Protein AF-A0A2W1BF31-F1 (afdb_monomer_lite)

Organism: Helicoverpa armigera (NCBI:txid29058)

Radius of gyration: 22.07 Å; chains: 1; bounding box: 60×38×64 Å

Structure (mmCIF, N/CA/C/O backbone):
data_AF-A0A2W1BF31-F1
#
_entry.id   AF-A0A2W1BF31-F1
#
loop_
_atom_site.group_PDB
_atom_site.id
_atom_site.type_symbol
_atom_site.label_atom_id
_atom_site.label_alt_id
_atom_site.label_comp_id
_atom_site.label_asym_id
_atom_site.label_entity_id
_atom_site.label_seq_id
_atom_site.pdbx_PDB_ins_code
_atom_site.Cartn_x
_atom_site.Cartn_y
_atom_site.Cartn_z
_atom_site.occupancy
_atom_site.B_iso_or_equiv
_atom_site.auth_seq_id
_atom_site.auth_comp_id
_atom_site.auth_asym_id
_atom_site.auth_atom_id
_atom_site.pdbx_PDB_model_num
ATOM 1 N N . MET A 1 1 ? 3.080 24.527 -9.424 1.00 30.50 1 MET A N 1
ATOM 2 C CA . MET A 1 1 ? 2.031 23.512 -9.677 1.00 30.50 1 MET A CA 1
ATOM 3 C C . MET A 1 1 ? 2.637 22.425 -10.567 1.00 30.50 1 MET A C 1
ATOM 5 O O . MET A 1 1 ? 2.617 22.544 -11.781 1.00 30.50 1 MET A O 1
ATOM 9 N N . ILE A 1 2 ? 3.316 21.434 -9.978 1.00 33.88 2 ILE A N 1
ATOM 10 C CA . ILE A 1 2 ? 4.009 20.384 -10.743 1.00 33.88 2 ILE A CA 1
ATOM 11 C C . ILE A 1 2 ? 2.926 19.481 -11.343 1.00 33.88 2 ILE A C 1
ATOM 13 O O . ILE A 1 2 ? 2.200 18.821 -10.603 1.00 33.88 2 ILE A O 1
ATOM 17 N N . LYS A 1 3 ? 2.762 19.491 -12.672 1.00 38.16 3 LYS A N 1
ATOM 18 C CA . LYS A 1 3 ? 1.963 18.476 -13.372 1.00 38.16 3 LYS A CA 1
ATOM 19 C C . LYS A 1 3 ? 2.574 17.119 -13.025 1.00 38.16 3 LYS A C 1
ATOM 21 O O . LYS A 1 3 ? 3.742 16.851 -13.293 1.00 38.16 3 LYS A O 1
ATOM 26 N N . ASN A 1 4 ? 1.797 16.305 -12.329 1.00 54.38 4 ASN A N 1
ATOM 27 C CA . ASN A 1 4 ? 2.255 15.051 -11.762 1.00 54.38 4 ASN A CA 1
ATOM 28 C C . ASN A 1 4 ? 2.453 14.002 -12.856 1.00 54.38 4 ASN A C 1
ATOM 30 O O . ASN A 1 4 ? 1.492 13.352 -13.253 1.00 54.38 4 ASN A O 1
ATOM 34 N N . ASN A 1 5 ? 3.699 13.798 -13.284 1.00 79.06 5 ASN A N 1
ATOM 35 C CA . ASN A 1 5 ? 4.107 12.649 -14.099 1.00 79.06 5 ASN A CA 1
ATOM 36 C C . ASN A 1 5 ? 4.156 11.371 -13.239 1.00 79.06 5 ASN A C 1
ATOM 38 O O . ASN A 1 5 ? 5.220 10.780 -13.049 1.00 79.06 5 ASN A O 1
ATOM 42 N N . LEU A 1 6 ? 3.019 10.986 -12.660 1.00 85.50 6 LEU A N 1
ATOM 43 C CA . LEU A 1 6 ? 2.854 9.692 -12.002 1.00 85.50 6 LEU A CA 1
ATOM 44 C C . LEU A 1 6 ? 2.356 8.667 -13.015 1.00 85.50 6 LEU A C 1
ATOM 46 O O . LEU A 1 6 ? 1.545 8.993 -13.879 1.00 85.50 6 LEU A O 1
ATOM 50 N N . VAL A 1 7 ? 2.814 7.428 -12.867 1.00 87.25 7 VAL A N 1
ATOM 51 C CA . VAL A 1 7 ? 2.390 6.295 -13.700 1.00 87.25 7 VAL A CA 1
ATOM 52 C C . VAL A 1 7 ? 0.922 5.942 -13.455 1.00 87.25 7 VAL A C 1
ATOM 54 O O . VAL A 1 7 ? 0.160 5.685 -14.381 1.00 87.25 7 VAL A O 1
ATOM 57 N N . VAL A 1 8 ? 0.517 5.969 -12.186 1.00 87.94 8 VAL A N 1
ATOM 58 C CA . VAL A 1 8 ? -0.852 5.724 -11.730 1.00 87.94 8 VAL A CA 1
ATOM 59 C C . VAL A 1 8 ? -1.252 6.840 -10.775 1.00 87.94 8 VAL A C 1
ATOM 61 O O . VAL A 1 8 ? -0.440 7.319 -9.979 1.00 87.94 8 VAL A O 1
ATOM 64 N N . ASN A 1 9 ? -2.517 7.258 -10.826 1.00 87.06 9 ASN A N 1
ATOM 65 C CA . ASN A 1 9 ? -3.043 8.242 -9.889 1.00 87.06 9 ASN A CA 1
ATOM 66 C C . ASN A 1 9 ? -3.253 7.625 -8.495 1.00 87.06 9 ASN A C 1
ATOM 68 O O . ASN A 1 9 ? -4.363 7.238 -8.138 1.00 87.06 9 ASN A O 1
ATOM 72 N N . ILE A 1 10 ? -2.179 7.573 -7.705 1.00 87.25 10 ILE A N 1
ATOM 73 C CA . ILE A 1 10 ? -2.179 7.062 -6.326 1.00 87.25 10 ILE A CA 1
ATOM 74 C C . ILE A 1 10 ? -2.644 8.087 -5.283 1.00 87.25 10 ILE A C 1
ATOM 76 O O . ILE A 1 10 ? -2.842 7.733 -4.127 1.00 87.25 10 ILE A O 1
ATOM 80 N N . LYS A 1 11 ? -2.861 9.355 -5.663 1.00 86.06 11 LYS A N 1
ATOM 81 C CA . LYS A 1 11 ? -3.269 10.420 -4.730 1.00 86.06 11 LYS A CA 1
ATOM 82 C C . LYS A 1 11 ? -4.461 10.079 -3.830 1.00 86.06 11 LYS A C 1
ATOM 84 O O . LYS A 1 11 ? -4.333 10.327 -2.637 1.00 86.06 11 LYS A O 1
ATOM 89 N N . PRO A 1 12 ? -5.604 9.573 -4.339 1.00 84.81 12 PRO A N 1
ATOM 90 C CA . PRO A 1 12 ? -6.759 9.320 -3.479 1.00 84.81 12 PRO A CA 1
ATOM 91 C C . PRO A 1 12 ? -6.460 8.243 -2.437 1.00 84.81 12 PRO A C 1
ATOM 93 O O . PRO A 1 12 ? -6.879 8.365 -1.295 1.00 84.81 12 PRO A O 1
ATOM 96 N N . ILE A 1 13 ? -5.674 7.233 -2.811 1.00 87.31 13 ILE A N 1
ATOM 97 C CA . ILE A 1 13 ? -5.245 6.168 -1.907 1.00 87.31 13 ILE A CA 1
ATOM 98 C C . ILE A 1 13 ? -4.317 6.735 -0.834 1.00 87.31 13 ILE A C 1
ATOM 100 O O . ILE A 1 13 ? -4.470 6.429 0.341 1.00 87.31 13 ILE A O 1
ATOM 104 N N . MET A 1 14 ? -3.374 7.590 -1.230 1.00 85.00 14 MET A N 1
ATOM 105 C CA . MET A 1 14 ? -2.491 8.257 -0.283 1.00 85.00 14 MET A CA 1
ATOM 106 C C . MET A 1 14 ? -3.319 9.099 0.702 1.00 85.00 14 MET A C 1
ATOM 108 O O . MET A 1 14 ? -3.254 8.850 1.902 1.00 85.00 14 MET A O 1
ATOM 112 N N . ILE A 1 15 ? -4.206 9.975 0.226 1.00 83.31 15 ILE A N 1
ATOM 113 C CA . ILE A 1 15 ? -5.095 10.756 1.106 1.00 83.31 15 ILE A CA 1
ATOM 114 C C . ILE A 1 15 ? -5.864 9.841 2.066 1.00 83.31 15 ILE A C 1
ATOM 116 O O . ILE A 1 15 ? -5.942 10.129 3.256 1.00 83.31 15 ILE A O 1
ATOM 120 N N . PHE A 1 16 ? -6.376 8.717 1.566 1.00 83.56 16 PHE A N 1
ATOM 121 C CA . PHE A 1 16 ? -7.091 7.751 2.384 1.00 83.56 16 PHE A CA 1
ATOM 122 C C . PHE A 1 16 ? -6.214 7.143 3.486 1.00 83.56 16 PHE A C 1
ATOM 124 O O . PHE A 1 16 ? -6.615 7.137 4.641 1.00 83.56 16 PHE A O 1
ATOM 131 N N . ARG A 1 17 ? -4.984 6.726 3.176 1.00 84.06 17 ARG A N 1
ATOM 132 C CA . ARG A 1 17 ? -4.014 6.248 4.179 1.00 84.06 17 ARG A CA 1
ATOM 133 C C . ARG A 1 17 ? -3.696 7.307 5.229 1.00 84.06 17 ARG A C 1
ATOM 135 O O . ARG A 1 17 ? -3.549 6.980 6.403 1.00 84.06 17 ARG A O 1
ATOM 142 N N . SER A 1 18 ? -3.633 8.573 4.825 1.00 80.06 18 SER A N 1
ATOM 143 C CA . SER A 1 18 ? -3.395 9.666 5.763 1.00 80.06 18 SER A CA 1
ATOM 144 C C . SER A 1 18 ? -4.510 9.812 6.801 1.00 80.06 18 SER A C 1
ATOM 146 O O . SER A 1 18 ? -4.217 10.239 7.916 1.00 80.06 18 SER A O 1
ATOM 148 N N . LEU A 1 19 ? -5.750 9.425 6.475 1.00 81.00 19 LEU A N 1
ATOM 149 C CA . LEU A 1 19 ? -6.872 9.389 7.423 1.00 81.00 19 LEU A CA 1
ATOM 150 C C . LEU A 1 19 ? -6.754 8.274 8.473 1.00 81.00 19 LEU A C 1
ATOM 152 O O . LEU A 1 19 ? -7.529 8.261 9.420 1.00 81.00 19 LEU A O 1
ATOM 156 N N . PHE A 1 20 ? -5.793 7.359 8.338 1.00 79.19 20 PHE A N 1
ATOM 157 C CA . PHE A 1 20 ? -5.492 6.324 9.338 1.00 79.19 20 PHE A CA 1
ATOM 158 C C . PHE A 1 20 ? -4.182 6.595 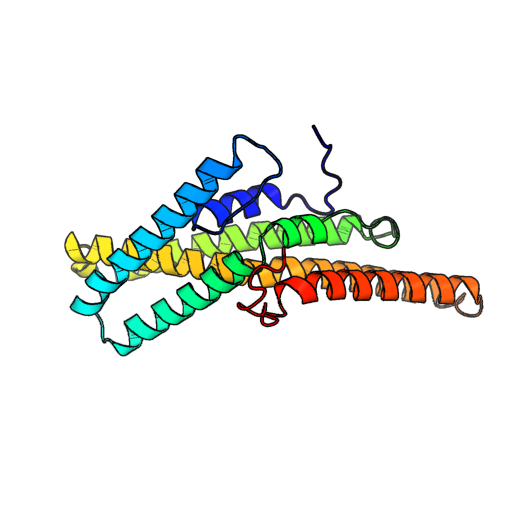10.077 1.00 79.19 20 PHE A C 1
ATOM 160 O O . PHE A 1 20 ? -3.600 5.710 10.697 1.00 79.19 20 PHE A O 1
ATOM 167 N N . GLY A 1 21 ? -3.703 7.835 9.994 1.00 73.25 21 GLY A N 1
ATOM 168 C CA . GLY A 1 21 ? -2.532 8.291 10.721 1.00 73.25 21 GLY A CA 1
ATOM 169 C C . GLY A 1 21 ? -1.198 7.938 10.077 1.00 73.25 21 GLY A C 1
ATOM 170 O O . GLY A 1 21 ? -0.154 8.102 10.705 1.00 73.25 21 GLY A O 1
ATOM 171 N N . TYR A 1 22 ? -1.196 7.513 8.815 1.00 78.44 22 TYR A N 1
ATOM 172 C CA . TYR A 1 22 ? 0.042 7.349 8.068 1.00 78.44 22 TYR A CA 1
ATOM 173 C C . TYR A 1 22 ? 0.519 8.690 7.508 1.00 78.44 22 TYR A C 1
ATOM 175 O O . TYR A 1 22 ? -0.172 9.360 6.741 1.00 78.44 22 TYR A O 1
ATOM 183 N N . ARG A 1 23 ? 1.708 9.113 7.947 1.00 71.56 23 ARG A N 1
ATOM 184 C CA . ARG A 1 23 ? 2.238 10.454 7.694 1.00 71.56 23 ARG A CA 1
ATOM 185 C C . ARG A 1 23 ? 2.511 10.695 6.209 1.00 71.56 23 ARG A C 1
ATOM 187 O O . ARG A 1 23 ? 3.345 10.013 5.619 1.00 71.56 23 ARG A O 1
ATOM 194 N N . GLN A 1 24 ? 1.928 11.759 5.650 1.00 67.25 24 GLN A N 1
ATOM 195 C CA . GLN A 1 24 ? 2.197 12.200 4.278 1.00 67.25 24 GLN A CA 1
ATOM 196 C C . GLN A 1 24 ? 2.829 13.574 4.214 1.00 67.25 24 GLN A C 1
ATOM 198 O O . GLN A 1 24 ? 2.182 14.602 4.406 1.00 67.25 24 GLN A O 1
ATOM 203 N N . LYS A 1 25 ? 4.095 13.595 3.802 1.00 64.50 25 LYS A N 1
ATOM 204 C CA . LYS A 1 25 ? 4.726 14.822 3.336 1.00 64.50 25 LYS A CA 1
ATOM 205 C C . LYS A 1 25 ? 4.371 15.044 1.874 1.00 64.50 25 LYS A C 1
ATOM 207 O O . LYS A 1 25 ? 5.059 14.618 0.952 1.00 64.50 25 LYS A O 1
ATOM 212 N N . PHE A 1 26 ? 3.262 15.734 1.650 1.00 58.50 26 PHE A N 1
ATOM 213 C CA . PHE A 1 26 ? 3.081 16.435 0.388 1.00 58.50 26 PHE A CA 1
ATOM 214 C C . PHE A 1 26 ? 4.044 17.629 0.388 1.00 58.50 26 PHE A C 1
ATOM 216 O O . PHE A 1 26 ? 4.085 18.353 1.378 1.00 58.50 26 PHE A O 1
ATOM 223 N N . ASN A 1 27 ? 4.777 17.870 -0.706 1.00 54.53 27 ASN A N 1
ATOM 224 C CA . ASN A 1 27 ? 5.691 19.019 -0.897 1.00 54.53 27 ASN A CA 1
ATOM 225 C C . ASN A 1 27 ? 4.982 20.403 -0.888 1.00 54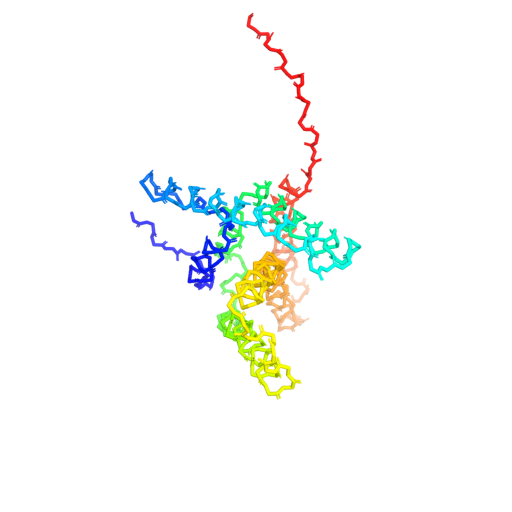.53 27 ASN A C 1
ATOM 227 O O . ASN A 1 27 ? 5.352 21.311 -1.628 1.00 54.53 27 ASN A O 1
ATOM 231 N N . SER A 1 28 ? 3.914 20.571 -0.108 1.00 48.84 28 SER A N 1
ATOM 232 C CA . SER A 1 28 ? 3.170 21.807 0.084 1.00 48.84 28 SER A CA 1
ATOM 233 C C . SER A 1 28 ? 3.426 22.331 1.504 1.00 48.84 28 SER A C 1
ATOM 235 O O . SER A 1 28 ? 3.134 21.618 2.467 1.00 48.84 28 SER A O 1
ATOM 237 N N . PRO A 1 29 ? 3.930 23.570 1.654 1.00 48.34 29 PRO A N 1
ATOM 238 C CA . PRO A 1 29 ? 4.396 24.087 2.942 1.00 48.34 29 PRO A CA 1
ATOM 239 C C . PRO A 1 29 ? 3.285 24.225 3.995 1.00 48.34 29 PRO A C 1
ATOM 241 O O . PRO A 1 29 ? 3.557 24.058 5.175 1.00 48.34 29 PRO A O 1
ATOM 244 N N . LEU A 1 30 ? 2.027 24.451 3.593 1.00 49.25 30 LEU A N 1
ATOM 245 C CA . LEU A 1 30 ? 0.903 24.646 4.526 1.00 49.25 30 LEU A CA 1
ATOM 246 C C . LEU A 1 30 ? 0.095 23.371 4.819 1.00 49.25 30 LEU A C 1
ATOM 248 O O . LEU A 1 30 ? -0.489 23.251 5.890 1.00 49.25 30 LEU A O 1
ATOM 252 N N . LYS A 1 31 ? 0.050 22.404 3.891 1.00 56.00 31 LYS A N 1
ATOM 253 C CA . LYS A 1 31 ? -0.756 21.179 4.062 1.00 56.00 31 LYS A CA 1
ATOM 254 C C . LYS A 1 31 ? -0.045 20.078 4.853 1.00 56.00 31 LYS A C 1
ATOM 256 O O . LYS A 1 31 ? -0.722 19.180 5.336 1.00 56.00 31 LYS A O 1
ATOM 261 N N . SER A 1 32 ? 1.281 20.135 4.999 1.00 58.06 32 SER A N 1
ATOM 262 C CA . SER A 1 32 ? 2.039 19.087 5.704 1.00 58.06 32 SER A CA 1
ATOM 263 C C . SER A 1 32 ? 1.766 19.061 7.216 1.00 58.06 32 SER A C 1
ATOM 265 O O . SER A 1 32 ? 1.577 17.986 7.778 1.00 58.06 32 SER A O 1
ATOM 267 N N . ASN A 1 33 ? 1.611 20.227 7.852 1.00 62.41 33 ASN A N 1
ATOM 268 C CA . ASN A 1 33 ? 1.397 20.314 9.301 1.00 62.41 33 ASN A CA 1
ATOM 269 C C . ASN A 1 33 ? 0.063 19.695 9.753 1.00 62.41 33 ASN A C 1
ATOM 271 O O . ASN A 1 33 ? 0.003 19.082 10.813 1.00 62.41 33 ASN A O 1
ATOM 275 N N . PHE A 1 34 ? -1.003 19.812 8.954 1.00 69.88 34 PHE A N 1
ATOM 276 C CA . PHE A 1 34 ? -2.315 19.262 9.318 1.00 69.88 34 PHE A CA 1
ATOM 277 C C . PHE A 1 34 ? -2.318 17.726 9.334 1.00 69.88 34 PHE A C 1
ATOM 279 O O . PHE A 1 34 ? -2.833 17.115 10.268 1.00 69.88 34 PHE A O 1
ATOM 286 N N . PHE A 1 35 ? -1.703 17.092 8.331 1.00 69.31 35 PHE A N 1
ATOM 287 C CA . PHE A 1 35 ? -1.620 15.630 8.258 1.00 69.31 35 PHE A CA 1
ATOM 288 C C . PHE A 1 35 ? -0.672 15.042 9.307 1.00 69.31 35 PHE A C 1
ATOM 290 O O . PHE A 1 35 ? -0.942 13.970 9.847 1.00 69.31 35 PHE A O 1
ATOM 297 N N . ASP A 1 36 ? 0.395 15.765 9.653 1.00 70.44 36 ASP A N 1
ATOM 298 C CA . ASP A 1 36 ? 1.293 15.379 10.741 1.00 70.44 36 ASP A CA 1
ATOM 299 C C . ASP A 1 36 ? 0.557 15.390 12.094 1.00 70.44 36 ASP A C 1
ATOM 301 O O . ASP A 1 36 ? 0.626 14.415 12.845 1.00 70.44 36 ASP A O 1
ATOM 305 N N . VAL A 1 37 ? -0.231 16.432 12.378 1.00 75.06 37 VAL A N 1
ATOM 306 C CA . VAL A 1 37 ? -1.075 16.490 13.586 1.00 75.06 37 VAL A CA 1
ATOM 307 C C . VAL A 1 37 ? -2.110 15.363 13.591 1.00 75.06 37 VAL A C 1
ATOM 309 O O . VAL A 1 37 ? -2.297 14.705 14.612 1.00 75.06 37 VAL A O 1
ATOM 312 N N . PHE A 1 38 ? -2.732 15.070 12.447 1.00 74.56 38 PHE A N 1
ATOM 313 C CA . PHE A 1 38 ? -3.705 13.984 12.332 1.00 74.56 38 PHE A CA 1
ATOM 314 C C . PHE A 1 38 ? -3.087 12.597 12.598 1.00 74.56 38 PHE A C 1
ATOM 316 O O . PHE A 1 38 ? -3.714 11.748 13.237 1.00 74.56 38 PHE A O 1
ATOM 323 N N . SER A 1 39 ? -1.836 12.375 12.178 1.00 74.06 39 SER A N 1
ATOM 324 C CA . SER A 1 39 ? -1.093 11.148 12.502 1.00 74.06 39 SER A CA 1
ATOM 325 C C . SER A 1 39 ? -0.826 10.983 13.997 1.00 74.06 39 SER A C 1
ATOM 327 O O . SER A 1 39 ? -1.003 9.892 14.538 1.00 74.06 39 SER A O 1
ATOM 329 N N . LEU A 1 40 ? -0.506 12.081 14.685 1.00 77.12 40 LEU A N 1
ATOM 330 C CA . LEU A 1 40 ? -0.342 12.119 16.139 1.00 77.12 40 LEU A CA 1
ATOM 331 C C . LEU A 1 40 ? -1.657 11.850 16.876 1.00 77.12 40 LEU A C 1
ATOM 333 O O . LEU A 1 40 ? -1.674 11.057 17.814 1.00 77.12 40 LEU A O 1
ATOM 337 N N . ILE A 1 41 ? -2.762 12.451 16.424 1.00 80.56 41 ILE A N 1
ATOM 338 C CA . ILE A 1 41 ? -4.096 12.198 16.986 1.00 80.56 41 ILE A CA 1
ATOM 339 C C . ILE A 1 41 ? -4.476 10.727 16.806 1.00 80.56 41 ILE A C 1
ATOM 341 O O . ILE A 1 41 ? -4.934 10.100 17.753 1.00 80.56 41 ILE A O 1
ATOM 345 N N . SER A 1 42 ? -4.239 10.149 15.627 1.00 77.88 42 SER A N 1
ATOM 346 C CA . SER A 1 42 ? -4.529 8.733 15.363 1.00 77.88 42 SER A CA 1
ATOM 347 C C . SER A 1 42 ? -3.716 7.807 16.276 1.00 77.88 42 SER A C 1
ATOM 349 O O . SER A 1 42 ? -4.259 6.854 16.830 1.00 77.88 42 SER A O 1
ATOM 351 N N . PHE A 1 43 ? -2.434 8.118 16.497 1.00 79.06 43 PHE A N 1
ATOM 352 C CA . PHE A 1 43 ? -1.586 7.381 17.436 1.00 79.06 43 PHE A CA 1
ATOM 353 C C . PHE A 1 43 ? -2.065 7.516 18.891 1.00 79.06 43 PHE A C 1
ATOM 355 O O . PHE A 1 43 ? -2.072 6.536 19.630 1.00 79.06 43 PHE A O 1
ATOM 362 N N . PHE A 1 44 ? -2.521 8.701 19.298 1.00 81.06 44 PHE A N 1
ATOM 363 C CA . PHE A 1 44 ? -3.074 8.925 20.636 1.00 81.06 44 PHE A CA 1
ATOM 364 C C . PHE A 1 44 ? -4.423 8.216 20.843 1.00 81.06 44 PHE A C 1
ATOM 366 O O . PHE A 1 44 ? -4.660 7.594 21.874 1.00 81.06 44 PHE A O 1
ATOM 373 N N . MET A 1 45 ? -5.304 8.240 19.842 1.00 79.50 45 MET A N 1
ATOM 374 C CA . MET A 1 45 ? -6.560 7.482 19.869 1.00 79.50 45 MET A CA 1
ATOM 375 C C . MET A 1 45 ? -6.295 5.975 19.957 1.00 79.50 45 MET A C 1
ATOM 377 O O . MET A 1 45 ? -6.995 5.256 20.670 1.00 79.50 45 MET A O 1
ATOM 381 N N . TRP A 1 46 ? -5.248 5.498 19.283 1.00 81.50 46 TRP A N 1
ATOM 382 C CA . TRP A 1 46 ? -4.787 4.121 19.397 1.00 81.50 46 TRP A CA 1
ATOM 383 C C . TRP A 1 46 ? -4.263 3.792 20.805 1.00 81.50 46 TRP A C 1
ATOM 385 O O . TRP A 1 46 ? -4.677 2.782 21.374 1.00 81.50 46 TRP A O 1
ATOM 395 N N . SER A 1 47 ? -3.434 4.648 21.413 1.00 80.69 47 SER A N 1
ATOM 396 C CA . SER A 1 47 ? -2.920 4.398 22.768 1.00 80.69 47 SER A CA 1
ATOM 397 C C . SER A 1 47 ? -4.032 4.392 23.817 1.00 80.69 47 SER A C 1
ATOM 399 O O . SER A 1 47 ? -4.005 3.567 24.726 1.00 80.69 47 SER A O 1
ATOM 401 N N . LEU A 1 48 ? -5.061 5.229 23.659 1.00 79.88 48 LEU A N 1
ATOM 402 C CA . LEU A 1 48 ? -6.268 5.156 24.482 1.00 79.88 48 LEU A CA 1
ATOM 403 C C . LEU A 1 48 ? -6.995 3.818 24.297 1.00 79.88 48 LEU A C 1
ATOM 405 O O . LEU A 1 48 ? -7.375 3.192 25.284 1.00 79.88 48 LEU A O 1
ATOM 409 N N . SER A 1 49 ? -7.132 3.335 23.057 1.00 78.50 49 SER A N 1
ATOM 410 C CA . SER A 1 49 ? -7.798 2.055 22.774 1.00 78.50 49 SER A CA 1
ATOM 411 C C . SER A 1 49 ? -7.117 0.848 23.428 1.00 78.50 49 SER A C 1
ATOM 413 O O . SER A 1 49 ? -7.799 -0.102 23.805 1.00 78.50 49 SER A O 1
ATOM 415 N N . PHE A 1 50 ? -5.794 0.892 23.620 1.00 82.25 50 PHE A N 1
ATOM 416 C CA . PHE A 1 50 ? -5.045 -0.147 24.329 1.00 82.25 50 PHE A CA 1
ATOM 417 C C . PHE A 1 50 ? -5.544 -0.321 25.771 1.00 82.25 50 PHE A C 1
ATOM 419 O O . PHE A 1 50 ? -5.805 -1.446 26.207 1.00 82.25 50 PHE A O 1
ATOM 426 N N . PHE A 1 51 ? -5.726 0.788 26.495 1.00 80.62 51 PHE A N 1
ATOM 427 C CA . PHE A 1 51 ? -6.189 0.754 27.883 1.00 80.62 51 PHE A CA 1
ATOM 428 C C . PHE A 1 51 ? -7.612 0.200 27.992 1.00 80.62 51 PHE A C 1
ATOM 430 O O . PHE A 1 51 ? -7.865 -0.646 28.847 1.00 80.62 51 PHE A O 1
ATOM 437 N N . PHE A 1 52 ? -8.510 0.599 27.087 1.00 76.81 52 PHE A N 1
ATOM 438 C CA . PHE A 1 52 ? -9.882 0.082 27.057 1.00 76.81 52 PHE A CA 1
ATOM 439 C C . PHE A 1 52 ? -9.934 -1.414 26.717 1.00 76.81 52 PHE A C 1
ATOM 441 O O . PHE A 1 52 ? -10.552 -2.192 27.441 1.00 76.81 52 PHE A O 1
ATOM 448 N N . LYS A 1 53 ? -9.209 -1.859 25.682 1.00 77.88 53 LYS A N 1
ATOM 449 C CA . LYS A 1 53 ? -9.192 -3.272 25.265 1.00 77.88 53 LYS A CA 1
ATOM 450 C C . LYS A 1 53 ? -8.650 -4.216 26.334 1.00 77.88 53 LYS A C 1
ATOM 452 O O . LYS A 1 53 ? -9.123 -5.345 26.431 1.00 77.88 53 LYS A O 1
ATOM 457 N N . THR A 1 54 ? -7.686 -3.764 27.136 1.00 81.56 54 THR A N 1
ATOM 458 C CA . THR A 1 54 ? -7.090 -4.572 28.215 1.00 81.56 54 THR A CA 1
ATOM 459 C C . THR A 1 54 ? -8.114 -4.950 29.292 1.00 81.56 54 THR A C 1
ATOM 461 O O . THR A 1 54 ? -7.937 -5.955 29.973 1.00 81.56 54 THR A O 1
ATOM 464 N N . TYR A 1 55 ? -9.200 -4.182 29.429 1.00 80.19 55 TYR A N 1
ATOM 465 C CA . TYR A 1 55 ? -10.269 -4.477 30.380 1.00 80.19 55 TYR A CA 1
ATOM 466 C C . TYR A 1 55 ? -11.214 -5.591 29.897 1.00 80.19 55 TYR A C 1
ATOM 468 O O . TYR A 1 55 ? -11.677 -6.393 30.705 1.00 80.19 55 TYR A O 1
ATOM 476 N N . TYR A 1 56 ? -11.484 -5.666 28.588 1.00 75.00 56 TYR A N 1
ATOM 477 C CA . TYR A 1 56 ? -12.499 -6.566 28.020 1.00 75.00 56 TYR A CA 1
ATOM 478 C C . TYR A 1 56 ? -11.937 -7.820 27.339 1.00 75.00 56 TYR A C 1
ATOM 480 O O . TYR A 1 56 ? -12.658 -8.806 27.191 1.00 75.00 56 TYR A O 1
ATOM 488 N N . PHE A 1 57 ? -10.671 -7.805 26.910 1.00 76.62 57 PHE A N 1
ATOM 489 C CA . PHE A 1 57 ? -10.070 -8.888 26.129 1.00 76.62 57 PHE A CA 1
ATOM 490 C C . PHE A 1 57 ? -8.848 -9.503 26.817 1.00 76.62 57 PHE A C 1
ATOM 492 O O . PHE A 1 57 ? -8.139 -8.822 27.561 1.00 76.62 57 PHE A O 1
ATOM 499 N N . PRO A 1 58 ? -8.530 -10.778 26.519 1.00 84.00 58 PRO A N 1
ATOM 500 C CA . PRO A 1 58 ? -7.299 -11.400 26.985 1.00 84.00 58 PRO A CA 1
ATOM 501 C C . PRO A 1 58 ? -6.067 -10.589 26.574 1.00 84.00 58 PRO A C 1
ATOM 503 O O . PRO A 1 58 ? -5.903 -10.238 25.403 1.00 84.00 58 PRO A O 1
ATOM 506 N N . LEU A 1 59 ? -5.159 -10.366 27.527 1.00 81.06 59 LEU A N 1
ATOM 507 C CA . LEU A 1 59 ? -3.957 -9.546 27.345 1.00 81.06 59 LEU A CA 1
ATOM 508 C C . LEU A 1 59 ? -3.138 -9.943 26.106 1.00 81.06 59 LEU A C 1
ATOM 510 O O . LEU A 1 59 ? -2.630 -9.078 25.402 1.00 81.06 59 LEU A O 1
ATOM 514 N N . VAL A 1 60 ? -3.038 -11.243 25.809 1.00 79.94 60 VAL A N 1
ATOM 515 C CA . VAL A 1 60 ? -2.288 -11.764 24.652 1.00 79.94 60 VAL A CA 1
ATOM 516 C C . VAL A 1 60 ? -2.846 -11.236 23.327 1.00 79.94 60 VAL A C 1
ATOM 518 O O . VAL A 1 60 ? -2.079 -10.805 22.467 1.00 79.94 60 VAL A O 1
ATOM 521 N N . TYR A 1 61 ? -4.174 -11.226 23.177 1.00 79.25 61 TYR A N 1
ATOM 522 C CA . TYR A 1 61 ? -4.837 -10.720 21.975 1.00 79.25 61 TYR A CA 1
ATOM 523 C C . TYR A 1 61 ? -4.577 -9.220 21.811 1.00 79.25 61 TYR A C 1
ATOM 525 O O . TYR A 1 61 ? -4.161 -8.762 20.747 1.00 79.25 61 TYR A O 1
ATOM 533 N N . VAL A 1 62 ? -4.731 -8.470 22.907 1.00 81.56 62 VAL A N 1
ATOM 534 C CA . VAL A 1 62 ? -4.470 -7.029 22.933 1.00 81.56 62 VAL A CA 1
ATOM 535 C C . VAL A 1 62 ? -3.019 -6.747 22.547 1.00 81.56 62 VAL A C 1
ATOM 537 O O . VAL A 1 62 ? -2.772 -5.936 21.660 1.00 81.56 62 VAL A O 1
ATOM 540 N N . MET A 1 63 ? -2.048 -7.438 23.139 1.00 83.00 63 MET A N 1
ATOM 541 C CA . MET A 1 63 ? -0.632 -7.237 22.820 1.00 83.00 63 MET A CA 1
ATOM 542 C C . MET A 1 63 ? -0.320 -7.527 21.347 1.00 83.00 63 MET A C 1
ATOM 544 O O . MET A 1 63 ? 0.379 -6.734 20.720 1.00 83.00 63 MET A O 1
ATOM 548 N N . SER A 1 64 ? -0.876 -8.597 20.771 1.00 83.00 64 SER A N 1
ATOM 549 C CA . SER A 1 64 ? -0.674 -8.948 19.358 1.00 83.00 64 SER A CA 1
ATOM 550 C C . SER A 1 64 ? -1.158 -7.847 18.407 1.00 83.00 64 SER A C 1
ATOM 552 O O . SER A 1 64 ? -0.383 -7.371 17.574 1.00 83.00 64 SER A O 1
ATOM 554 N N . ASP A 1 65 ? -2.404 -7.386 18.568 1.00 79.06 65 ASP A N 1
ATOM 555 C CA . ASP A 1 65 ? -2.993 -6.320 17.739 1.00 79.06 65 ASP A CA 1
ATOM 556 C C . ASP A 1 65 ? -2.170 -5.022 17.812 1.00 79.06 65 ASP A C 1
ATOM 558 O O . ASP A 1 65 ? -2.008 -4.291 16.828 1.00 79.06 65 ASP A O 1
ATOM 562 N N . ASN A 1 66 ? -1.649 -4.717 19.001 1.00 82.38 66 ASN A N 1
ATOM 563 C CA . ASN A 1 66 ? -0.886 -3.502 19.249 1.00 82.38 66 ASN A CA 1
ATOM 564 C C . ASN A 1 66 ? 0.538 -3.579 18.696 1.00 82.38 66 ASN A C 1
ATOM 566 O O . ASN A 1 66 ? 1.009 -2.611 18.102 1.00 82.38 66 ASN A O 1
ATOM 570 N N . ILE A 1 67 ? 1.202 -4.729 18.821 1.00 86.31 67 ILE A N 1
ATOM 571 C CA . ILE A 1 67 ? 2.502 -4.967 18.186 1.00 86.31 67 ILE A CA 1
ATOM 572 C C . ILE A 1 67 ? 2.376 -4.807 16.670 1.00 86.31 67 ILE A C 1
ATOM 574 O O . ILE A 1 67 ? 3.201 -4.131 16.056 1.00 86.31 67 ILE A O 1
ATOM 578 N N . GLU A 1 68 ? 1.326 -5.365 16.066 1.00 83.94 68 GLU A N 1
ATOM 579 C CA . GLU A 1 68 ? 1.125 -5.269 14.623 1.00 83.94 68 GLU A CA 1
ATOM 580 C C . GLU A 1 68 ? 0.936 -3.819 14.154 1.00 83.94 68 GLU A C 1
ATOM 582 O O . GLU A 1 68 ? 1.590 -3.375 13.200 1.00 83.94 68 GLU A O 1
ATOM 587 N N . TYR A 1 69 ? 0.084 -3.060 14.849 1.00 82.94 69 TYR A N 1
ATOM 588 C CA . TYR A 1 69 ? -0.115 -1.647 14.544 1.00 82.94 69 TYR A CA 1
ATOM 589 C C . TYR A 1 69 ? 1.181 -0.851 14.718 1.00 82.94 69 TYR A C 1
ATOM 591 O O . TYR A 1 69 ? 1.539 -0.082 13.826 1.00 82.94 69 TYR A O 1
ATOM 599 N N . CYS A 1 70 ? 1.922 -1.072 15.810 1.00 82.69 70 CYS A N 1
ATOM 600 C CA . CYS A 1 70 ? 3.224 -0.451 16.044 1.00 82.69 70 CYS A CA 1
ATOM 601 C C . CYS A 1 70 ? 4.193 -0.725 14.896 1.00 82.69 70 CYS A C 1
ATOM 603 O O . CYS A 1 70 ? 4.800 0.214 14.389 1.00 82.69 70 CYS A O 1
ATOM 605 N N . ILE A 1 71 ? 4.317 -1.976 14.443 1.00 84.62 71 ILE A N 1
ATOM 606 C CA . ILE A 1 71 ? 5.181 -2.328 13.309 1.00 84.62 71 ILE A CA 1
ATOM 607 C C . ILE A 1 71 ? 4.761 -1.536 12.067 1.00 84.62 71 ILE A C 1
ATOM 609 O O . ILE A 1 71 ? 5.598 -0.881 11.447 1.00 84.62 71 ILE A O 1
ATOM 613 N N . CYS A 1 72 ? 3.471 -1.533 11.725 1.00 82.12 72 CYS A N 1
ATOM 614 C CA . CYS A 1 72 ? 2.970 -0.806 10.558 1.00 82.12 72 CYS A CA 1
ATOM 615 C C . CYS A 1 72 ? 3.205 0.708 10.674 1.00 82.12 72 CYS A C 1
ATOM 617 O O . CYS A 1 72 ? 3.616 1.352 9.706 1.00 82.12 72 CYS A O 1
ATOM 619 N N . PHE A 1 73 ? 2.964 1.276 11.856 1.00 80.00 73 PHE A N 1
ATOM 620 C CA . PHE A 1 73 ? 3.158 2.690 12.150 1.00 80.00 73 PHE A CA 1
ATOM 621 C C . PHE A 1 73 ? 4.632 3.083 12.060 1.00 80.00 73 PHE A C 1
ATOM 623 O O . PHE A 1 73 ? 4.964 4.024 11.343 1.00 80.00 73 PHE A O 1
ATOM 630 N N . PHE A 1 74 ? 5.531 2.345 12.717 1.00 80.56 74 PHE A N 1
ATOM 631 C CA . PHE A 1 74 ? 6.967 2.610 12.674 1.00 80.56 74 PHE A CA 1
ATOM 632 C C . PHE A 1 74 ? 7.523 2.452 11.265 1.00 80.56 74 PHE A C 1
ATOM 634 O O . PHE A 1 74 ? 8.258 3.326 10.815 1.00 80.56 74 PHE A O 1
ATOM 641 N N . VAL A 1 75 ? 7.132 1.408 10.527 1.00 78.00 75 VAL A N 1
ATOM 642 C CA . VAL A 1 75 ? 7.529 1.249 9.121 1.00 78.00 75 VAL A CA 1
ATOM 643 C C . VAL A 1 75 ? 7.121 2.478 8.314 1.00 78.00 75 VAL A C 1
ATOM 645 O O . VAL A 1 75 ? 7.954 3.051 7.614 1.00 78.00 75 VAL A O 1
ATOM 648 N N . ALA A 1 76 ? 5.879 2.944 8.432 1.00 74.69 76 ALA A N 1
ATOM 649 C CA . ALA A 1 76 ? 5.433 4.136 7.716 1.00 74.69 76 ALA A CA 1
ATOM 650 C C . ALA A 1 76 ? 6.142 5.421 8.182 1.00 74.69 76 ALA A C 1
ATOM 652 O O . ALA A 1 76 ? 6.494 6.272 7.362 1.00 74.69 76 ALA A O 1
ATOM 653 N N . PHE A 1 77 ? 6.398 5.546 9.485 1.00 74.38 77 PHE A N 1
ATOM 654 C CA . PHE A 1 77 ? 7.095 6.683 10.078 1.00 74.38 77 PHE A CA 1
ATOM 655 C C . PHE A 1 77 ? 8.550 6.773 9.600 1.00 74.38 77 PHE A C 1
ATOM 657 O O . PHE A 1 77 ? 8.992 7.837 9.160 1.00 74.38 77 PHE A O 1
ATOM 664 N N . PHE A 1 78 ? 9.284 5.656 9.630 1.00 73.56 78 PHE A N 1
ATOM 665 C CA . PHE A 1 78 ? 10.682 5.585 9.203 1.00 73.56 78 PHE A CA 1
ATOM 666 C C . PHE A 1 78 ? 10.835 5.723 7.694 1.00 73.56 78 PHE A C 1
ATOM 668 O O . PHE A 1 78 ? 11.730 6.431 7.232 1.00 73.56 78 PHE A O 1
ATOM 675 N N . THR A 1 79 ? 9.947 5.096 6.919 1.00 66.94 79 THR A N 1
ATOM 676 C CA . THR A 1 79 ? 10.098 5.082 5.462 1.00 66.94 79 THR A CA 1
ATOM 677 C C . THR A 1 79 ? 9.827 6.436 4.809 1.00 66.94 79 THR A C 1
ATOM 679 O O . THR A 1 79 ? 10.287 6.637 3.690 1.00 66.94 79 THR A O 1
ATOM 682 N N . LYS A 1 80 ? 9.182 7.390 5.509 1.00 67.38 80 LYS A N 1
ATOM 683 C CA . LYS A 1 80 ? 8.807 8.735 5.020 1.00 67.38 80 LYS A CA 1
ATOM 684 C C . LYS A 1 80 ? 8.084 8.651 3.673 1.00 67.38 80 LYS A C 1
ATOM 686 O O . LYS A 1 80 ? 8.735 8.747 2.643 1.00 67.38 80 LYS A O 1
ATOM 691 N N . GLU A 1 81 ? 6.751 8.532 3.658 1.00 67.50 81 GLU A N 1
ATOM 692 C CA . GLU A 1 81 ? 5.894 8.214 2.484 1.00 67.50 81 GLU A CA 1
ATOM 693 C C . GLU A 1 81 ? 6.136 8.968 1.148 1.00 67.50 81 GLU A C 1
ATOM 695 O O . GLU A 1 81 ? 5.600 8.577 0.108 1.00 67.50 81 GLU A O 1
ATOM 700 N N . GLU A 1 82 ? 6.990 9.992 1.121 1.00 71.00 82 GLU A N 1
ATOM 701 C CA . GLU A 1 82 ? 7.616 10.552 -0.084 1.00 71.00 82 GLU A CA 1
ATOM 702 C C . GLU A 1 82 ? 8.216 9.477 -1.013 1.00 71.00 82 GLU A C 1
ATOM 704 O O . GLU A 1 82 ? 8.165 9.631 -2.238 1.00 71.00 82 GLU A O 1
ATOM 709 N N . TYR A 1 83 ? 8.738 8.367 -0.473 1.00 76.25 83 TYR A N 1
ATOM 710 C CA . TYR A 1 83 ? 9.305 7.288 -1.295 1.00 76.25 83 TYR A CA 1
ATOM 711 C C . TYR A 1 83 ? 8.268 6.622 -2.205 1.00 76.25 83 TYR A C 1
ATOM 713 O O . TYR A 1 83 ? 8.591 6.320 -3.351 1.00 76.25 83 TYR A O 1
ATOM 721 N N . ILE A 1 84 ? 7.026 6.424 -1.743 1.00 81.25 84 ILE A N 1
ATOM 722 C CA . ILE A 1 84 ? 5.958 5.803 -2.547 1.00 81.25 84 ILE A CA 1
ATOM 723 C C . ILE A 1 84 ? 5.690 6.691 -3.760 1.00 81.25 84 ILE A C 1
ATOM 725 O O . ILE A 1 84 ? 5.588 6.227 -4.895 1.00 81.25 84 ILE A O 1
ATOM 729 N N . TYR A 1 85 ? 5.643 8.002 -3.526 1.00 81.88 85 TYR A N 1
ATOM 730 C CA . TYR A 1 85 ? 5.439 8.983 -4.577 1.00 81.88 85 TYR A CA 1
ATOM 731 C C . TYR A 1 85 ? 6.599 9.011 -5.577 1.00 81.88 85 TYR A C 1
ATOM 733 O O . TYR A 1 85 ? 6.379 9.053 -6.789 1.00 81.88 85 TYR A O 1
ATOM 741 N N . PHE A 1 86 ? 7.836 8.956 -5.078 1.00 81.25 86 PHE A N 1
ATOM 742 C CA . PHE A 1 86 ? 9.026 8.855 -5.917 1.00 81.25 86 PHE A CA 1
ATOM 743 C C . PHE A 1 86 ? 9.011 7.573 -6.759 1.00 81.25 86 PHE A C 1
ATOM 745 O O . PHE A 1 86 ? 9.308 7.616 -7.952 1.00 81.25 86 PHE A O 1
ATOM 752 N N . PHE A 1 87 ? 8.605 6.452 -6.165 1.00 85.62 87 PHE A N 1
ATOM 753 C CA . PHE A 1 87 ? 8.560 5.154 -6.825 1.00 85.62 87 PHE A CA 1
ATOM 754 C C . PHE A 1 87 ? 7.549 5.109 -7.981 1.00 85.62 87 PHE A C 1
ATOM 756 O O . PHE A 1 87 ? 7.831 4.546 -9.043 1.00 85.62 87 PHE A O 1
ATOM 763 N N . TYR A 1 88 ? 6.413 5.790 -7.804 1.00 88.75 88 TYR A N 1
ATOM 764 C CA . TYR A 1 88 ? 5.360 5.956 -8.811 1.00 88.75 88 TYR A CA 1
ATOM 765 C C . TYR A 1 88 ? 5.627 7.065 -9.835 1.00 88.75 88 TYR A C 1
ATOM 767 O O . TYR A 1 88 ? 4.805 7.279 -10.733 1.00 88.75 88 TYR A O 1
ATOM 775 N N . LYS A 1 89 ? 6.759 7.772 -9.745 1.00 89.38 89 LYS A N 1
ATOM 776 C CA . LYS A 1 89 ? 7.170 8.729 -10.774 1.00 89.38 89 LYS A CA 1
ATOM 777 C C . LYS A 1 89 ? 7.504 7.982 -12.068 1.00 89.38 89 LYS A C 1
ATOM 779 O O . LYS A 1 89 ? 8.129 6.920 -12.043 1.00 89.38 89 LYS A O 1
ATOM 784 N N . ARG A 1 90 ? 7.083 8.552 -13.199 1.00 88.56 90 ARG A N 1
ATOM 785 C CA . ARG A 1 90 ? 7.283 7.967 -14.529 1.00 88.56 90 ARG A CA 1
ATOM 786 C C . ARG A 1 90 ? 8.775 7.813 -14.844 1.00 88.56 90 ARG A C 1
ATOM 788 O O . ARG A 1 90 ? 9.531 8.781 -14.761 1.00 88.56 90 ARG A O 1
ATOM 795 N N . GLN A 1 91 ? 9.174 6.605 -15.220 1.00 88.75 91 GLN A N 1
ATOM 796 C CA . GLN A 1 91 ? 10.488 6.231 -15.732 1.00 88.75 91 GLN A CA 1
ATOM 797 C C . GLN A 1 91 ? 10.384 6.085 -17.250 1.00 88.75 91 GLN A C 1
ATOM 799 O O . GLN A 1 91 ? 9.836 5.107 -17.749 1.00 88.75 91 GLN A O 1
ATOM 804 N N . SER A 1 92 ? 10.897 7.066 -17.993 1.00 84.88 92 SER A N 1
ATOM 805 C CA . SER A 1 92 ? 10.764 7.127 -19.457 1.00 84.88 92 SER A CA 1
ATOM 806 C C . SER A 1 92 ? 11.363 5.927 -20.196 1.00 84.88 92 SER A C 1
ATOM 808 O O . SER A 1 92 ? 10.920 5.633 -21.300 1.00 84.88 92 SER A O 1
ATOM 810 N N . SER A 1 93 ? 12.337 5.235 -19.599 1.00 85.12 93 SER A N 1
ATOM 811 C CA . SER A 1 93 ? 12.984 4.052 -20.174 1.00 85.12 93 SER A CA 1
ATOM 812 C C . SER A 1 93 ? 12.072 2.826 -20.248 1.00 85.12 93 SER A C 1
ATOM 814 O O . SER A 1 93 ? 12.212 2.040 -21.174 1.00 85.12 93 SER A O 1
ATOM 816 N N . ILE A 1 94 ? 11.147 2.662 -19.296 1.00 88.75 94 ILE A N 1
ATOM 817 C CA . ILE A 1 94 ? 10.305 1.458 -19.168 1.00 88.75 94 ILE A CA 1
ATOM 818 C C . ILE A 1 94 ? 8.834 1.802 -19.398 1.00 88.75 94 ILE A C 1
ATOM 820 O O . ILE A 1 94 ? 8.130 1.115 -20.131 1.00 88.75 94 ILE A O 1
ATOM 824 N N . ASP A 1 95 ? 8.362 2.899 -18.807 1.00 89.94 95 ASP A N 1
ATOM 825 C CA . ASP A 1 95 ? 6.937 3.238 -18.752 1.00 89.94 95 ASP A CA 1
ATOM 826 C C . ASP A 1 95 ? 6.389 3.772 -20.094 1.00 89.94 95 ASP A C 1
ATOM 828 O O . ASP A 1 95 ? 5.194 4.041 -20.205 1.00 89.94 95 ASP A O 1
ATOM 832 N N . ASN A 1 96 ? 7.248 3.952 -21.103 1.00 89.94 96 ASN A N 1
ATOM 833 C CA . ASN A 1 96 ? 6.872 4.360 -22.462 1.00 89.94 96 ASN A CA 1
ATOM 834 C C . ASN A 1 96 ? 6.827 3.189 -23.458 1.00 89.94 96 ASN A C 1
ATOM 836 O O . ASN A 1 96 ? 6.521 3.403 -24.629 1.00 89.94 96 ASN A O 1
ATOM 840 N N . LEU A 1 97 ? 7.143 1.969 -23.017 1.00 89.94 97 LEU A N 1
ATOM 841 C CA . LEU A 1 97 ? 7.093 0.785 -23.868 1.00 89.94 97 LEU A CA 1
ATOM 842 C C . LEU A 1 97 ? 5.646 0.422 -24.258 1.00 89.94 97 LEU A C 1
ATOM 844 O O . LEU A 1 97 ? 4.703 0.705 -23.506 1.00 89.94 97 LEU A O 1
ATOM 848 N N . PRO A 1 98 ? 5.442 -0.237 -25.414 1.00 88.44 98 PRO A N 1
ATOM 849 C CA . PRO A 1 98 ? 4.119 -0.674 -25.840 1.00 88.44 98 PRO A CA 1
ATOM 850 C C . PRO A 1 98 ? 3.492 -1.614 -24.801 1.00 88.44 98 PRO A C 1
ATOM 852 O O . PRO A 1 98 ? 4.153 -2.462 -24.204 1.00 88.44 98 PRO A O 1
ATOM 855 N N . GLY A 1 99 ? 2.192 -1.434 -24.555 1.00 87.44 99 GLY A N 1
ATOM 856 C CA . GLY A 1 99 ? 1.432 -2.215 -23.572 1.00 87.44 99 GLY A CA 1
ATOM 857 C C . GLY A 1 99 ? 1.530 -1.725 -22.120 1.00 87.44 99 GLY A C 1
ATOM 858 O O . GLY A 1 99 ? 0.702 -2.134 -21.298 1.00 87.44 99 GLY A O 1
ATOM 859 N N . ALA A 1 100 ? 2.448 -0.804 -21.803 1.00 91.44 100 ALA A N 1
ATOM 860 C CA . ALA A 1 100 ? 2.628 -0.279 -20.449 1.00 91.44 100 ALA A CA 1
ATOM 861 C C . ALA A 1 100 ? 1.361 0.403 -19.903 1.00 91.44 100 ALA A C 1
ATOM 863 O O . ALA A 1 100 ? 0.898 0.076 -18.809 1.00 91.44 100 ALA A O 1
ATOM 864 N N . GLU A 1 101 ? 0.726 1.274 -20.693 1.00 91.88 101 GLU A N 1
ATOM 865 C CA . GLU A 1 101 ? -0.493 1.990 -20.282 1.00 91.88 101 GLU A CA 1
ATOM 866 C C . GLU A 1 101 ? -1.642 1.038 -19.921 1.00 91.88 101 GLU A C 1
ATOM 868 O O . GLU A 1 101 ? -2.353 1.243 -18.933 1.00 91.88 101 GLU A O 1
ATOM 873 N N . LYS A 1 102 ? -1.788 -0.067 -20.663 1.00 93.50 102 LYS A N 1
ATOM 874 C CA . LYS A 1 102 ? -2.805 -1.087 -20.384 1.00 93.50 102 LYS A CA 1
ATOM 875 C C . LYS A 1 102 ? -2.536 -1.786 -19.051 1.00 93.50 102 LYS A C 1
ATOM 877 O O . LYS A 1 102 ? -3.471 -1.980 -18.276 1.00 93.50 102 LYS A O 1
ATOM 882 N N . LEU A 1 103 ? -1.285 -2.128 -18.747 1.00 94.00 103 LEU A N 1
ATOM 883 C CA . LEU A 1 103 ? -0.922 -2.721 -17.455 1.00 94.00 103 LEU A CA 1
ATOM 884 C C . LEU A 1 103 ? -1.123 -1.736 -16.297 1.00 94.00 103 LEU A C 1
ATOM 886 O O . LEU A 1 103 ? -1.712 -2.108 -15.283 1.00 94.00 103 LEU A O 1
ATOM 890 N N . PHE A 1 104 ? -0.741 -0.469 -16.464 1.00 94.31 104 PHE A N 1
ATOM 891 C CA . PHE A 1 104 ? -0.928 0.555 -15.434 1.00 94.31 104 PHE A CA 1
ATOM 892 C C . PHE A 1 104 ? -2.400 0.895 -15.185 1.00 94.31 104 PHE A C 1
ATOM 894 O O . PHE A 1 104 ? -2.797 1.087 -14.035 1.00 94.31 104 PHE A O 1
ATOM 901 N N . SER A 1 105 ? -3.241 0.897 -16.224 1.00 92.94 105 SER A N 1
ATOM 902 C CA . SER A 1 105 ? -4.691 1.071 -16.060 1.00 92.94 105 SER A CA 1
ATOM 903 C C . SER A 1 105 ? -5.318 -0.069 -15.245 1.00 92.94 105 SER A C 1
ATOM 905 O O . SER A 1 105 ? -6.125 0.184 -14.349 1.00 92.94 105 SER A O 1
ATOM 907 N N . ARG A 1 106 ? -4.883 -1.317 -15.479 1.00 94.31 106 ARG A N 1
ATOM 908 C CA . ARG A 1 106 ? -5.303 -2.490 -14.697 1.00 94.31 106 ARG A CA 1
ATOM 909 C C . ARG A 1 106 ? -4.809 -2.414 -13.259 1.00 94.31 106 ARG A C 1
ATOM 911 O O . ARG A 1 106 ? -5.592 -2.667 -12.350 1.00 94.31 106 ARG A O 1
ATOM 918 N N . LEU A 1 107 ? -3.555 -2.013 -13.043 1.00 93.94 107 LEU A N 1
ATOM 919 C CA . LEU A 1 107 ? -3.016 -1.791 -11.701 1.00 93.94 107 LEU A CA 1
ATOM 920 C C . LEU A 1 107 ? -3.850 -0.749 -10.946 1.00 93.94 107 LEU A C 1
ATOM 922 O O . LEU A 1 107 ? -4.261 -1.000 -9.821 1.00 93.94 107 LEU A O 1
ATOM 926 N N . ASN A 1 108 ? -4.175 0.386 -11.571 1.00 93.25 108 ASN A N 1
ATOM 927 C CA . ASN A 1 108 ? -5.028 1.412 -10.966 1.00 93.25 108 ASN A CA 1
ATOM 928 C C . ASN A 1 108 ? -6.404 0.860 -10.557 1.00 93.25 108 ASN A C 1
ATOM 930 O O . ASN A 1 108 ? -6.900 1.173 -9.476 1.00 93.25 108 ASN A O 1
ATOM 934 N N . LEU A 1 109 ? -7.013 0.025 -11.404 1.00 93.75 109 LEU A N 1
ATOM 935 C CA . LEU A 1 109 ? -8.288 -0.619 -11.098 1.00 93.75 109 LEU A CA 1
ATOM 936 C C . LEU A 1 109 ? -8.165 -1.587 -9.913 1.00 93.75 109 LEU A C 1
ATOM 938 O O . LEU A 1 109 ? -8.983 -1.514 -9.002 1.00 93.75 109 LEU A O 1
ATOM 942 N N . ILE A 1 110 ? -7.119 -2.419 -9.877 1.00 93.12 110 ILE A N 1
ATOM 943 C CA . ILE A 1 110 ? -6.843 -3.337 -8.759 1.00 93.12 110 ILE A CA 1
ATOM 944 C C . ILE A 1 110 ? -6.643 -2.560 -7.455 1.00 93.12 110 ILE A C 1
ATOM 946 O O . ILE A 1 110 ? -7.236 -2.906 -6.438 1.00 93.12 110 ILE A O 1
ATOM 950 N N . LEU A 1 111 ? -5.857 -1.481 -7.481 1.00 92.00 111 LEU A N 1
ATOM 951 C CA . LEU A 1 111 ? -5.597 -0.669 -6.294 1.00 92.00 111 LEU A CA 1
ATOM 952 C C . LEU A 1 111 ? -6.881 -0.020 -5.753 1.00 92.00 111 LEU A C 1
ATOM 954 O O . LEU A 1 111 ? -7.095 0.004 -4.544 1.00 92.00 111 LEU A O 1
ATOM 958 N N . ARG A 1 112 ? -7.764 0.470 -6.632 1.00 91.38 112 ARG A N 1
ATOM 959 C CA . ARG A 1 112 ? -9.074 1.011 -6.228 1.00 91.38 112 ARG A CA 1
ATOM 960 C C . ARG A 1 112 ? -10.004 -0.075 -5.696 1.00 91.38 112 ARG A C 1
ATOM 962 O O . ARG A 1 112 ? -10.642 0.132 -4.668 1.00 91.38 112 ARG A O 1
ATOM 969 N N . ALA A 1 113 ? -10.059 -1.221 -6.371 1.00 92.12 113 ALA A N 1
ATOM 970 C CA . ALA A 1 113 ? -10.859 -2.362 -5.945 1.00 92.12 113 ALA A CA 1
ATOM 971 C C . ALA A 1 113 ? -10.418 -2.869 -4.567 1.00 92.12 113 ALA A C 1
ATOM 973 O O . ALA A 1 113 ? -11.267 -3.192 -3.745 1.00 92.12 113 ALA A O 1
ATOM 974 N N . PHE A 1 114 ? -9.114 -2.860 -4.277 1.00 90.38 114 PHE A N 1
ATOM 975 C CA . PHE A 1 114 ? -8.592 -3.238 -2.968 1.00 90.38 114 PHE A CA 1
ATOM 976 C C . PHE A 1 114 ? -9.068 -2.297 -1.856 1.00 90.38 114 PHE A C 1
ATOM 978 O O . PHE A 1 114 ? -9.500 -2.766 -0.809 1.00 90.38 114 PHE A O 1
ATOM 985 N N . VAL A 1 115 ? -9.055 -0.977 -2.080 1.00 89.12 115 VAL A N 1
ATOM 986 C CA . VAL A 1 115 ? -9.583 -0.022 -1.089 1.00 89.12 115 VAL A CA 1
ATOM 987 C C . VAL A 1 115 ? -11.062 -0.303 -0.812 1.00 89.12 115 VAL A C 1
ATOM 989 O O . VAL A 1 115 ? -11.460 -0.389 0.346 1.00 89.12 115 VAL A O 1
ATOM 992 N N . VAL A 1 116 ? -11.868 -0.521 -1.857 1.00 91.75 116 VAL A N 1
ATOM 993 C CA . VAL A 1 116 ? -13.289 -0.887 -1.711 1.00 91.75 116 VAL A CA 1
ATOM 994 C C . VAL A 1 116 ? -13.448 -2.214 -0.965 1.00 91.75 116 VAL A C 1
ATOM 996 O O . VAL A 1 116 ? -14.281 -2.316 -0.069 1.00 91.75 116 VAL A O 1
ATOM 999 N N . TYR A 1 117 ? -12.623 -3.212 -1.275 1.00 91.69 117 TYR A N 1
ATOM 1000 C CA . TYR A 1 117 ? -12.604 -4.498 -0.583 1.00 91.69 117 TYR A CA 1
ATOM 1001 C C . TYR A 1 117 ? -12.311 -4.342 0.920 1.00 91.69 117 TYR A C 1
ATOM 1003 O O . TYR A 1 117 ? -13.024 -4.916 1.746 1.00 91.69 117 TYR A O 1
ATOM 1011 N N . CYS A 1 118 ? -11.342 -3.504 1.303 1.00 89.12 118 CYS A N 1
ATOM 1012 C CA . CYS A 1 118 ? -11.073 -3.199 2.711 1.00 89.12 118 CYS A CA 1
ATOM 1013 C C . CYS A 1 118 ? -12.303 -2.620 3.422 1.00 89.12 118 CYS A C 1
ATOM 1015 O O . CYS A 1 118 ? -12.582 -3.002 4.552 1.00 89.12 118 CYS A O 1
ATOM 1017 N N . PHE A 1 119 ? -13.078 -1.750 2.771 1.00 89.75 119 PHE A N 1
ATOM 1018 C CA . PHE A 1 119 ? -14.328 -1.238 3.343 1.00 89.75 119 PHE A CA 1
ATOM 1019 C C . PHE A 1 119 ? -15.411 -2.307 3.462 1.00 89.75 119 PHE A C 1
ATOM 1021 O O . PHE A 1 119 ? -16.022 -2.455 4.521 1.00 89.75 119 PHE A O 1
ATOM 1028 N N . LEU A 1 120 ? -15.642 -3.061 2.386 1.00 93.25 120 LEU A N 1
ATOM 1029 C CA . LEU A 1 120 ? -16.686 -4.080 2.343 1.00 93.25 120 LEU A CA 1
ATOM 1030 C C . LEU A 1 120 ? -16.464 -5.159 3.401 1.00 93.25 120 LEU A C 1
ATOM 1032 O O . LEU A 1 120 ? -17.417 -5.555 4.065 1.00 93.25 120 LEU A O 1
ATOM 1036 N N . THR A 1 121 ? -15.217 -5.580 3.623 1.00 91.31 121 THR A N 1
ATOM 1037 C CA . THR A 1 121 ? -14.914 -6.567 4.670 1.00 91.31 121 THR A CA 1
ATOM 1038 C C . THR A 1 121 ? -15.296 -6.064 6.064 1.00 91.31 121 THR A C 1
ATOM 1040 O O . THR A 1 121 ? -15.872 -6.831 6.832 1.00 91.31 121 THR A O 1
ATOM 1043 N N . LYS A 1 122 ? -15.084 -4.779 6.394 1.00 90.38 122 LYS A N 1
ATOM 1044 C CA . LYS A 1 122 ? -15.516 -4.230 7.695 1.00 90.38 122 LYS A CA 1
ATOM 1045 C C . LYS A 1 122 ? -17.036 -4.127 7.805 1.00 90.38 122 LYS A C 1
ATOM 1047 O O . LYS A 1 122 ? -17.582 -4.458 8.852 1.00 90.38 122 LYS A O 1
ATOM 1052 N N . ILE A 1 123 ? -17.722 -3.725 6.732 1.00 90.56 123 ILE A N 1
ATOM 1053 C CA . ILE A 1 123 ? -19.195 -3.682 6.700 1.00 90.56 123 ILE A CA 1
ATOM 1054 C C . ILE A 1 123 ? -19.772 -5.078 6.956 1.00 90.56 123 ILE A C 1
ATOM 1056 O O . I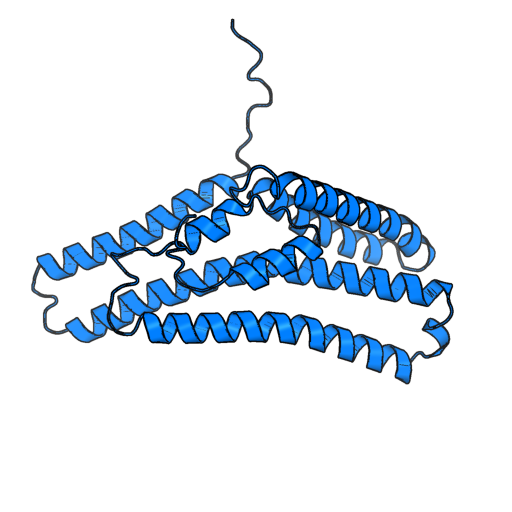LE A 1 123 ? -20.673 -5.230 7.776 1.00 90.56 123 ILE A O 1
ATOM 1060 N N . VAL A 1 124 ? -19.216 -6.107 6.311 1.00 92.50 124 VAL A N 1
ATOM 1061 C CA . VAL A 1 124 ? -19.631 -7.501 6.519 1.00 92.50 124 VAL A CA 1
ATOM 1062 C C . VAL A 1 124 ? -19.409 -7.933 7.969 1.00 92.50 124 VAL A C 1
ATOM 1064 O O . VAL A 1 124 ? -20.316 -8.507 8.564 1.00 92.50 124 VAL A O 1
ATOM 1067 N N . VAL A 1 125 ? -18.259 -7.608 8.573 1.00 89.12 125 VAL A N 1
ATOM 1068 C CA . VAL A 1 125 ? -18.002 -7.906 9.995 1.00 89.12 125 VAL A CA 1
ATOM 1069 C C . VAL A 1 125 ? -19.034 -7.232 10.903 1.00 89.12 125 VAL A C 1
ATOM 1071 O O . VAL A 1 125 ? -19.569 -7.888 11.792 1.00 89.12 125 VAL A O 1
ATOM 1074 N N . ILE A 1 126 ? -19.379 -5.963 10.658 1.00 88.69 126 ILE A N 1
ATOM 1075 C CA . ILE A 1 126 ? -20.418 -5.253 11.426 1.00 88.69 126 ILE A CA 1
ATOM 1076 C C . ILE A 1 126 ? -21.772 -5.963 11.303 1.00 88.69 126 ILE A C 1
ATOM 1078 O O . ILE A 1 126 ? -22.450 -6.152 12.311 1.00 88.69 126 ILE A O 1
ATOM 1082 N N . ILE A 1 127 ? -22.163 -6.373 10.091 1.00 89.44 127 ILE A N 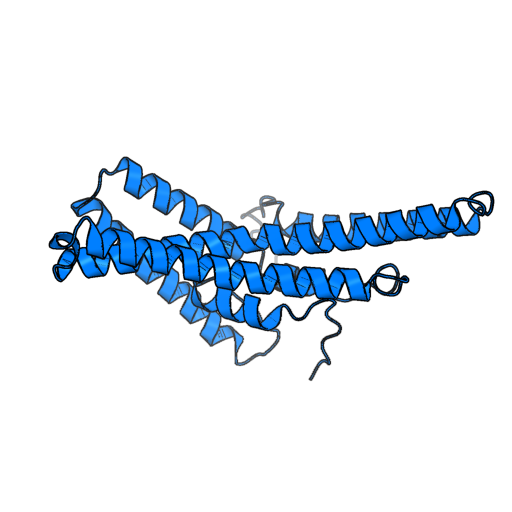1
ATOM 1083 C CA . ILE A 1 127 ? -23.429 -7.085 9.853 1.00 89.44 127 ILE A CA 1
ATOM 1084 C C . ILE A 1 127 ? -23.444 -8.423 10.601 1.00 89.44 127 ILE A C 1
ATOM 1086 O O . ILE A 1 127 ? -24.418 -8.720 11.287 1.00 89.44 127 ILE A O 1
ATOM 1090 N N . ILE A 1 128 ? -22.363 -9.205 10.520 1.00 89.62 128 ILE A N 1
ATOM 1091 C CA . ILE A 1 128 ? -22.239 -10.490 11.224 1.00 89.62 128 ILE A CA 1
ATOM 1092 C C . ILE A 1 128 ? -22.356 -10.278 12.737 1.00 89.62 128 ILE A C 1
ATOM 1094 O O . ILE A 1 128 ? -23.173 -10.933 13.379 1.00 89.62 128 ILE A O 1
ATOM 1098 N N . LEU A 1 129 ? -21.610 -9.326 13.305 1.00 86.12 129 LEU A N 1
ATOM 1099 C CA . LEU A 1 129 ? -21.681 -9.020 14.737 1.00 86.12 129 LEU A CA 1
ATOM 1100 C C . LEU A 1 129 ? -23.094 -8.592 15.154 1.00 86.12 129 LEU A C 1
ATOM 1102 O O . LEU A 1 129 ? -23.580 -9.014 16.197 1.00 86.12 129 LEU A O 1
ATOM 1106 N N . ARG A 1 130 ? -23.784 -7.800 14.324 1.00 86.25 130 ARG A N 1
ATOM 1107 C CA . ARG A 1 130 ? -25.150 -7.334 14.601 1.00 86.25 130 ARG A CA 1
ATOM 1108 C C . ARG A 1 130 ? -26.166 -8.476 14.621 1.00 86.25 130 ARG A C 1
ATOM 1110 O O . ARG A 1 130 ? -27.087 -8.437 15.429 1.00 86.25 130 ARG A O 1
ATOM 1117 N N . VAL A 1 131 ? -26.018 -9.451 13.724 1.00 90.50 131 VAL A N 1
ATOM 1118 C CA . VAL A 1 131 ? -26.948 -10.581 13.582 1.00 90.50 131 VAL A CA 1
ATOM 1119 C C . VAL A 1 131 ? -26.699 -11.650 14.644 1.00 90.50 131 VAL A C 1
ATOM 1121 O O . VAL A 1 131 ? -27.649 -12.128 15.253 1.00 90.50 131 VAL A O 1
ATOM 1124 N N . PHE A 1 132 ? -25.438 -12.023 14.873 1.00 88.69 132 PHE A N 1
ATOM 1125 C CA . PHE A 1 132 ? -25.089 -13.164 15.725 1.00 88.69 132 PHE A CA 1
ATOM 1126 C C . PHE A 1 132 ? -24.780 -12.791 17.177 1.00 88.69 132 PHE A C 1
ATOM 1128 O O . PHE A 1 132 ? -24.820 -13.662 18.040 1.00 88.69 132 PHE A O 1
ATOM 1135 N N . ALA A 1 133 ? -24.474 -11.523 17.462 1.00 85.69 133 ALA A N 1
ATOM 1136 C CA . ALA A 1 133 ? -24.130 -11.062 18.804 1.00 85.69 133 ALA A CA 1
ATOM 1137 C C . ALA A 1 133 ? -24.694 -9.651 19.088 1.00 85.69 133 ALA A C 1
ATOM 1139 O O . ALA A 1 133 ? -23.940 -8.703 19.338 1.00 85.69 133 ALA A O 1
ATOM 1140 N N . PRO A 1 134 ? -26.031 -9.478 19.055 1.00 84.88 134 PRO A N 1
ATOM 1141 C CA . PRO A 1 134 ? -26.671 -8.170 19.222 1.00 84.88 134 PRO A CA 1
ATOM 1142 C C . PRO A 1 134 ? -26.380 -7.524 20.586 1.00 84.88 134 PRO A C 1
ATOM 1144 O O . PRO A 1 134 ? -26.372 -6.299 20.696 1.00 84.88 134 PRO A O 1
ATOM 1147 N N . GLU A 1 135 ? -26.085 -8.330 21.606 1.00 82.62 135 GLU A N 1
ATOM 1148 C CA . GLU A 1 135 ? -25.737 -7.896 22.966 1.00 82.62 135 GLU A CA 1
ATOM 1149 C C . GLU A 1 135 ? -24.468 -7.028 23.008 1.00 82.62 135 GLU A C 1
ATOM 1151 O O . GLU A 1 135 ? -24.347 -6.144 23.854 1.00 82.62 135 GLU A O 1
ATOM 1156 N N . ILE A 1 136 ? -23.559 -7.200 22.040 1.00 76.00 136 ILE A N 1
ATOM 1157 C CA . ILE A 1 136 ? -22.307 -6.433 21.945 1.00 76.00 136 ILE A CA 1
ATOM 1158 C C . ILE A 1 136 ? -22.568 -4.984 21.475 1.00 76.00 136 ILE A C 1
ATOM 1160 O O . ILE A 1 136 ? -21.714 -4.115 21.609 1.00 76.00 136 ILE A O 1
ATOM 1164 N N . PHE A 1 137 ? -23.766 -4.657 20.975 1.00 77.25 137 PHE A N 1
ATOM 1165 C CA . PHE A 1 137 ? -24.121 -3.285 20.574 1.00 77.25 137 PHE A CA 1
ATOM 1166 C C . PHE A 1 137 ? -24.605 -2.389 21.730 1.00 77.25 137 PHE A C 1
ATOM 1168 O O . PHE A 1 137 ? -25.146 -1.308 21.487 1.00 77.25 137 PHE A O 1
ATOM 1175 N N . GLN A 1 138 ? -24.392 -2.790 22.985 1.00 78.75 138 GLN A N 1
ATOM 1176 C CA . GLN A 1 138 ? -24.532 -1.892 24.134 1.00 78.75 138 GLN A CA 1
ATOM 1177 C C . GLN A 1 138 ? -23.425 -0.817 24.125 1.00 78.75 138 GLN A C 1
ATOM 1179 O O . GLN A 1 138 ? -22.323 -1.047 23.631 1.00 78.75 138 GLN A O 1
ATOM 1184 N N . LEU A 1 139 ? -23.720 0.377 24.658 1.00 67.94 139 LEU A N 1
ATOM 1185 C CA . LEU A 1 139 ? -22.956 1.614 24.406 1.00 67.94 139 LEU A CA 1
ATOM 1186 C C . LEU A 1 139 ? -21.436 1.505 24.664 1.00 67.94 139 LEU A C 1
ATOM 1188 O O . LEU A 1 139 ? -20.655 2.092 23.919 1.00 67.94 139 LEU A O 1
ATOM 1192 N N . GLY A 1 140 ? -21.019 0.743 25.684 1.00 69.88 140 GLY A N 1
ATOM 1193 C CA . GLY A 1 140 ? -19.601 0.524 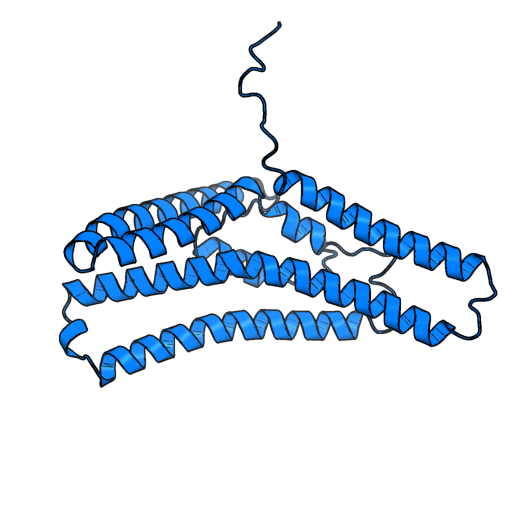26.004 1.00 69.88 140 GLY A CA 1
ATOM 1194 C C . GLY A 1 140 ? -18.878 -0.348 24.973 1.00 69.88 140 GLY A C 1
ATOM 1195 O O . GLY A 1 140 ? -17.877 0.069 24.399 1.00 69.88 140 GLY A O 1
ATOM 1196 N N . LEU A 1 141 ? -19.440 -1.518 24.666 1.00 74.19 141 LEU A N 1
ATOM 1197 C CA . LEU A 1 141 ? -18.860 -2.480 23.722 1.00 74.19 141 LEU A CA 1
ATOM 1198 C C . LEU A 1 141 ? -18.917 -1.987 22.264 1.00 74.19 141 LEU A C 1
ATOM 1200 O O . LEU A 1 141 ? -18.057 -2.329 21.452 1.00 74.19 141 LEU A O 1
ATOM 1204 N N . TYR A 1 142 ? -19.886 -1.127 21.932 1.00 79.12 142 TYR A N 1
ATOM 1205 C CA . TYR A 1 142 ? -19.976 -0.498 20.614 1.00 79.12 142 TYR A CA 1
ATOM 1206 C C . TYR A 1 142 ? -18.751 0.369 20.294 1.00 79.12 142 TYR A C 1
ATOM 1208 O O . TYR A 1 142 ? -18.205 0.280 19.191 1.00 79.12 142 TYR A O 1
ATOM 1216 N N . LEU A 1 143 ? -18.299 1.190 21.250 1.00 76.31 143 LEU A N 1
ATOM 1217 C CA . LEU A 1 143 ? -17.104 2.017 21.070 1.00 76.31 143 LEU A CA 1
ATOM 1218 C C . LEU A 1 143 ? -15.862 1.146 20.851 1.00 76.31 143 LEU A C 1
ATOM 1220 O O . LEU A 1 143 ? -15.073 1.435 19.951 1.00 76.31 143 LEU A O 1
ATOM 1224 N N . ASP A 1 144 ? -15.734 0.042 21.586 1.00 76.00 144 ASP A N 1
ATOM 1225 C CA . ASP A 1 144 ? -14.615 -0.890 21.429 1.00 76.00 144 ASP A CA 1
ATOM 1226 C C . ASP A 1 144 ? -14.610 -1.580 20.062 1.00 76.00 144 ASP A C 1
ATOM 1228 O O . ASP A 1 144 ? -13.553 -1.678 19.430 1.00 76.00 144 ASP A O 1
ATOM 1232 N N . ILE A 1 145 ? -15.777 -1.998 19.552 1.00 80.88 145 ILE A N 1
ATOM 1233 C CA . ILE A 1 145 ? -15.897 -2.541 18.191 1.00 80.88 145 ILE A CA 1
ATOM 1234 C C . ILE A 1 145 ? -15.437 -1.502 17.167 1.00 80.88 145 ILE A C 1
ATOM 1236 O O . ILE A 1 145 ? -14.646 -1.821 16.278 1.00 80.88 145 ILE A O 1
ATOM 1240 N N . VAL A 1 146 ? -15.905 -0.256 17.277 1.00 82.19 146 VAL A N 1
ATOM 1241 C CA . VAL A 1 146 ? -15.540 0.813 16.334 1.00 82.19 146 VAL A CA 1
ATOM 1242 C C . VAL A 1 146 ? -14.034 1.083 16.370 1.00 82.19 146 VAL A C 1
ATOM 1244 O O . VAL A 1 146 ? -13.401 1.162 15.315 1.00 82.19 146 VAL A O 1
ATOM 1247 N N . MET A 1 147 ? -13.437 1.156 17.562 1.00 79.50 147 MET A N 1
ATOM 1248 C CA . MET A 1 147 ? -11.992 1.341 17.724 1.00 79.50 147 MET A CA 1
ATOM 1249 C C . MET A 1 147 ? -11.200 0.147 17.176 1.00 79.50 147 MET A C 1
ATOM 1251 O O . MET A 1 147 ? -10.195 0.335 16.491 1.00 79.50 147 MET A O 1
ATOM 1255 N N . GLY A 1 148 ? -11.671 -1.083 17.404 1.00 80.88 148 GLY A N 1
ATOM 1256 C CA . GLY A 1 148 ? -11.069 -2.301 16.862 1.00 80.88 148 GLY A CA 1
ATOM 1257 C C . GLY A 1 148 ? -11.119 -2.369 15.335 1.00 80.88 148 GLY A C 1
ATOM 1258 O O . GLY A 1 148 ? -10.107 -2.660 14.696 1.00 80.88 148 GLY A O 1
ATOM 1259 N N . LEU A 1 149 ? -12.262 -2.030 14.735 1.00 85.19 149 LEU A N 1
ATOM 1260 C CA . LEU A 1 149 ? -12.421 -1.965 13.281 1.00 85.19 149 LEU A CA 1
ATOM 1261 C C . LEU A 1 149 ? -11.554 -0.868 12.663 1.00 85.19 149 LEU A C 1
ATOM 1263 O O . LEU A 1 149 ? -10.937 -1.107 11.625 1.00 85.19 149 LEU A O 1
ATOM 1267 N N . SER A 1 150 ? -11.474 0.297 13.313 1.00 83.38 150 SER A N 1
ATOM 1268 C CA . SER A 1 150 ? -10.600 1.400 12.905 1.00 83.38 150 SER A CA 1
ATOM 1269 C C . SER A 1 150 ? -9.131 0.972 12.912 1.00 83.38 150 SER A C 1
ATOM 1271 O O . SER A 1 150 ? -8.458 1.090 11.890 1.00 83.38 150 SER A O 1
ATOM 1273 N N . GLN A 1 151 ? -8.655 0.359 14.004 1.00 82.75 151 GLN A N 1
ATOM 1274 C CA . GLN A 1 151 ? -7.287 -0.161 14.100 1.00 82.75 151 GLN A CA 1
ATOM 1275 C C . GLN A 1 151 ? -7.001 -1.220 13.031 1.00 82.75 151 GLN A C 1
ATOM 1277 O O . GLN A 1 151 ? -5.964 -1.165 12.373 1.00 82.75 151 GLN A O 1
ATOM 1282 N N . SER A 1 152 ? -7.926 -2.161 12.824 1.00 84.50 152 SER A N 1
ATOM 1283 C CA . SER A 1 152 ? -7.792 -3.185 11.787 1.00 84.50 152 SER A CA 1
ATOM 1284 C C . SER A 1 152 ? -7.695 -2.561 10.390 1.00 84.50 152 SER A C 1
ATOM 1286 O O . SER A 1 152 ? -6.855 -2.970 9.590 1.00 84.50 152 SER A O 1
ATOM 1288 N N . MET A 1 153 ? -8.496 -1.527 10.104 1.00 87.44 153 MET A N 1
ATOM 1289 C CA . MET A 1 153 ? -8.387 -0.773 8.855 1.00 87.44 153 MET A CA 1
ATOM 1290 C C . MET A 1 153 ? -7.047 -0.054 8.719 1.00 87.44 153 MET A C 1
ATOM 1292 O O . MET A 1 153 ? -6.466 -0.070 7.634 1.00 87.44 153 MET A O 1
ATOM 1296 N N . SER A 1 154 ? -6.540 0.548 9.797 1.00 85.25 154 SER A N 1
ATOM 1297 C CA . SER A 1 154 ? -5.214 1.158 9.788 1.00 85.25 154 SER A CA 1
ATOM 1298 C C . SER A 1 154 ? -4.156 0.124 9.415 1.00 85.25 154 SER A C 1
ATOM 1300 O O . SER A 1 154 ? -3.421 0.342 8.458 1.00 85.25 154 SER A O 1
ATOM 1302 N N . CYS A 1 155 ? -4.132 -1.044 10.064 1.00 86.06 155 CYS A N 1
ATOM 1303 C CA . CYS A 1 155 ? -3.185 -2.111 9.725 1.00 86.06 155 CYS A CA 1
ATOM 1304 C C . CYS A 1 155 ? -3.283 -2.535 8.247 1.00 86.06 155 CYS A C 1
ATOM 1306 O O . CYS A 1 155 ? -2.257 -2.638 7.568 1.00 86.06 155 CYS A O 1
ATOM 1308 N N . ASP A 1 156 ? -4.498 -2.700 7.711 1.00 87.75 156 ASP A N 1
ATOM 1309 C CA . ASP A 1 156 ? -4.714 -3.003 6.288 1.00 87.75 156 ASP A CA 1
ATOM 1310 C C . ASP A 1 156 ? -4.120 -1.911 5.374 1.00 87.75 156 ASP A C 1
ATOM 1312 O O . ASP A 1 156 ? -3.452 -2.213 4.378 1.00 87.75 156 ASP A O 1
ATOM 1316 N N . MET A 1 157 ? -4.284 -0.636 5.738 1.00 86.56 157 MET A N 1
ATOM 1317 C CA . MET A 1 157 ? -3.703 0.502 5.015 1.00 86.56 157 MET A CA 1
ATOM 1318 C C . MET A 1 157 ? -2.176 0.576 5.135 1.00 86.56 157 MET A C 1
ATOM 1320 O O . MET A 1 157 ? -1.501 0.922 4.158 1.00 86.56 157 MET A O 1
ATOM 1324 N N . GLY A 1 158 ? -1.616 0.203 6.286 1.00 83.06 158 GLY A N 1
ATOM 1325 C CA . GLY A 1 158 ? -0.174 0.076 6.490 1.00 83.06 158 GLY A CA 1
ATOM 1326 C C . GLY A 1 158 ? 0.426 -0.990 5.573 1.00 83.06 158 GLY A C 1
ATOM 1327 O O . GLY A 1 158 ? 1.370 -0.718 4.823 1.00 83.06 158 GLY A O 1
ATOM 1328 N N . ARG A 1 159 ? -0.192 -2.177 5.536 1.00 84.12 159 ARG A N 1
ATOM 1329 C CA . ARG A 1 159 ? 0.184 -3.298 4.654 1.00 84.12 159 ARG A CA 1
ATOM 1330 C C . ARG A 1 159 ? 0.029 -2.955 3.170 1.00 84.12 159 ARG A C 1
ATOM 1332 O O . ARG A 1 159 ? 0.826 -3.405 2.345 1.00 84.12 159 ARG A O 1
ATOM 1339 N N . PHE A 1 160 ? -0.922 -2.084 2.823 1.00 86.88 160 PHE A N 1
ATOM 1340 C CA . PHE A 1 160 ? -1.158 -1.642 1.444 1.00 86.88 160 PHE A CA 1
ATOM 1341 C C . PHE A 1 160 ? 0.074 -1.020 0.771 1.00 86.88 160 PHE A C 1
ATOM 1343 O O . PHE A 1 160 ? 0.210 -1.036 -0.451 1.00 86.88 160 PHE A O 1
ATOM 1350 N N . THR A 1 161 ? 1.016 -0.518 1.566 1.00 83.25 161 THR A N 1
ATOM 1351 C CA . THR A 1 161 ? 2.311 -0.011 1.095 1.00 83.25 161 THR A CA 1
ATOM 1352 C C . THR A 1 161 ? 3.053 -1.037 0.250 1.00 83.25 161 THR A C 1
ATOM 1354 O O . THR A 1 161 ? 3.553 -0.729 -0.830 1.00 83.25 161 THR A O 1
ATOM 1357 N N . ILE A 1 162 ? 3.108 -2.274 0.743 1.00 84.12 162 ILE A N 1
ATOM 1358 C CA . ILE A 1 162 ? 3.830 -3.363 0.093 1.00 84.12 162 ILE A CA 1
ATOM 1359 C C . ILE A 1 162 ? 3.146 -3.681 -1.235 1.00 84.12 162 ILE A C 1
ATOM 1361 O O . ILE A 1 162 ? 3.816 -3.813 -2.255 1.00 84.12 162 ILE A O 1
ATOM 1365 N N . ILE A 1 163 ? 1.811 -3.699 -1.244 1.00 88.69 163 ILE A N 1
ATOM 1366 C CA . ILE A 1 163 ? 1.003 -3.917 -2.450 1.00 88.69 163 ILE A CA 1
ATOM 1367 C C . ILE A 1 163 ? 1.283 -2.830 -3.495 1.00 88.69 163 ILE A C 1
ATOM 1369 O O . ILE A 1 163 ? 1.482 -3.147 -4.667 1.00 88.69 163 ILE A O 1
ATOM 1373 N N . LEU A 1 164 ? 1.364 -1.560 -3.086 1.00 88.62 164 LEU A N 1
ATOM 1374 C CA . LEU A 1 164 ? 1.704 -0.454 -3.984 1.00 88.62 164 LEU A CA 1
ATOM 1375 C C . LEU A 1 164 ? 3.085 -0.642 -4.623 1.00 88.62 164 LEU A C 1
ATOM 1377 O O . LEU A 1 164 ? 3.222 -0.480 -5.838 1.00 88.62 164 LEU A O 1
ATOM 1381 N N . MET A 1 165 ? 4.097 -0.981 -3.829 1.00 87.88 165 MET A N 1
ATOM 1382 C CA . MET A 1 165 ? 5.478 -1.111 -4.303 1.00 87.88 165 MET A CA 1
ATOM 1383 C C . MET A 1 165 ? 5.650 -2.354 -5.186 1.00 87.88 165 MET A C 1
ATOM 1385 O O . MET A 1 165 ? 6.108 -2.262 -6.326 1.00 87.88 165 MET A O 1
ATOM 1389 N N . VAL A 1 166 ? 5.217 -3.517 -4.698 1.00 89.25 166 VAL A N 1
ATOM 1390 C CA . VAL A 1 166 ? 5.321 -4.790 -5.422 1.00 89.25 166 VAL A CA 1
ATOM 1391 C C . VAL A 1 166 ? 4.457 -4.776 -6.682 1.00 89.25 166 VAL A C 1
ATOM 1393 O O . VAL A 1 166 ? 4.905 -5.237 -7.729 1.00 89.25 166 VAL A O 1
ATOM 1396 N N . GLY A 1 167 ? 3.259 -4.189 -6.629 1.00 91.94 167 GLY A N 1
ATOM 1397 C CA . GLY A 1 167 ? 2.360 -4.096 -7.778 1.00 91.94 167 GLY A CA 1
ATOM 1398 C C . GLY A 1 167 ? 2.964 -3.314 -8.946 1.00 91.94 167 GLY A C 1
ATOM 1399 O O . GLY A 1 167 ? 2.928 -3.781 -10.088 1.00 91.94 167 GLY A O 1
ATOM 1400 N N . LEU A 1 168 ? 3.575 -2.154 -8.680 1.00 92.62 168 LEU A N 1
ATOM 1401 C CA . LEU A 1 168 ? 4.233 -1.373 -9.731 1.00 92.62 168 LEU A CA 1
ATOM 1402 C C . LEU A 1 168 ? 5.512 -2.055 -10.237 1.00 92.62 168 LEU A C 1
ATOM 1404 O O . LEU A 1 168 ? 5.740 -2.076 -11.449 1.00 92.62 168 LEU A O 1
ATOM 1408 N N . MET A 1 169 ? 6.312 -2.655 -9.345 1.00 91.75 169 MET A N 1
ATOM 1409 C CA . MET A 1 169 ? 7.476 -3.455 -9.750 1.00 91.75 169 MET A CA 1
ATOM 1410 C C . MET A 1 169 ? 7.091 -4.586 -10.689 1.00 91.75 169 MET A C 1
ATOM 1412 O O . MET A 1 169 ? 7.698 -4.741 -11.746 1.00 91.75 169 MET A O 1
ATOM 1416 N N . TYR A 1 170 ? 6.070 -5.354 -10.313 1.00 93.69 170 TYR A N 1
ATOM 1417 C CA . TYR A 1 170 ? 5.569 -6.457 -11.112 1.00 93.69 170 TYR A CA 1
ATOM 1418 C C . TYR A 1 170 ? 5.141 -5.974 -12.500 1.00 93.69 170 TYR A C 1
ATOM 1420 O O . TYR A 1 170 ? 5.522 -6.580 -13.499 1.00 93.69 170 TYR A O 1
ATOM 1428 N N . CYS A 1 171 ? 4.421 -4.847 -12.584 1.00 94.19 171 CYS A N 1
ATOM 1429 C CA . CYS A 1 171 ? 4.037 -4.271 -13.873 1.00 94.19 171 CYS A CA 1
ATOM 1430 C C . CYS A 1 171 ? 5.260 -3.904 -14.722 1.00 94.19 171 CYS A C 1
ATOM 1432 O O . CYS A 1 171 ? 5.321 -4.304 -15.879 1.00 94.19 171 CYS A O 1
ATOM 1434 N N . ARG A 1 172 ? 6.250 -3.195 -14.162 1.00 93.31 172 ARG A N 1
ATOM 1435 C CA . ARG A 1 172 ? 7.472 -2.800 -14.890 1.00 93.31 172 ARG A CA 1
ATOM 1436 C C . ARG A 1 172 ? 8.292 -4.005 -15.351 1.00 93.31 172 ARG A C 1
ATOM 1438 O O . ARG A 1 172 ? 8.721 -4.045 -16.498 1.00 93.31 172 ARG A O 1
ATOM 1445 N N . MET A 1 173 ? 8.450 -5.009 -14.492 1.00 93.12 173 MET A N 1
ATOM 1446 C CA . MET A 1 173 ? 9.130 -6.263 -14.824 1.00 93.12 173 MET A CA 1
ATOM 1447 C C . MET A 1 173 ? 8.413 -7.009 -15.952 1.00 93.12 173 MET A C 1
ATOM 1449 O O . MET A 1 173 ? 9.045 -7.485 -16.892 1.00 93.12 173 MET A O 1
ATOM 1453 N N . LYS A 1 174 ? 7.080 -7.076 -15.881 1.00 93.88 174 LYS A N 1
ATOM 1454 C CA . LYS A 1 174 ? 6.253 -7.703 -16.909 1.00 93.88 174 LYS A CA 1
ATOM 1455 C C . LYS A 1 174 ? 6.348 -6.971 -18.246 1.00 93.88 174 LYS A C 1
ATOM 1457 O O . LYS A 1 174 ? 6.511 -7.628 -19.261 1.00 93.88 174 LYS A O 1
ATOM 1462 N N . ILE A 1 175 ? 6.322 -5.637 -18.246 1.00 93.44 175 ILE A N 1
ATOM 1463 C CA . ILE A 1 175 ? 6.503 -4.828 -19.463 1.00 93.44 175 ILE A CA 1
ATOM 1464 C C . ILE A 1 175 ? 7.841 -5.156 -20.131 1.00 93.44 175 ILE A C 1
ATOM 1466 O O . ILE A 1 175 ? 7.878 -5.376 -21.339 1.00 93.44 175 ILE A O 1
ATOM 1470 N N . ILE A 1 176 ? 8.930 -5.208 -19.356 1.00 91.12 176 ILE A N 1
ATOM 1471 C CA . ILE A 1 176 ? 10.260 -5.536 -19.884 1.00 91.12 176 ILE A CA 1
ATOM 1472 C C . ILE A 1 176 ? 10.272 -6.940 -20.488 1.00 91.12 176 ILE A C 1
ATOM 1474 O O . ILE A 1 176 ? 10.764 -7.109 -21.602 1.00 91.12 176 ILE A O 1
ATOM 1478 N N . LYS A 1 177 ? 9.702 -7.923 -19.782 1.00 91.38 177 LYS A N 1
ATOM 1479 C CA . LYS A 1 177 ? 9.604 -9.301 -20.268 1.00 91.38 177 LYS A CA 1
ATOM 1480 C C . LYS A 1 177 ? 8.810 -9.384 -21.573 1.00 91.38 177 LYS A C 1
ATOM 1482 O O . LYS A 1 177 ? 9.327 -9.900 -22.554 1.00 91.38 177 LYS A O 1
ATOM 1487 N N . ASP A 1 178 ? 7.599 -8.831 -21.596 1.00 90.69 178 ASP A N 1
ATOM 1488 C CA . ASP A 1 178 ? 6.714 -8.888 -22.763 1.00 90.69 178 ASP A CA 1
ATOM 1489 C C . ASP A 1 178 ? 7.378 -8.215 -23.986 1.00 90.69 178 ASP A C 1
ATOM 1491 O O . ASP A 1 178 ? 7.270 -8.709 -25.106 1.00 90.69 178 ASP A O 1
ATOM 1495 N N . ASN A 1 179 ? 8.129 -7.124 -23.779 1.00 88.62 179 ASN A N 1
ATOM 1496 C CA . ASN A 1 179 ? 8.895 -6.471 -24.848 1.00 88.62 179 ASN A CA 1
ATOM 1497 C C . ASN A 1 179 ? 10.104 -7.295 -25.309 1.00 88.62 179 ASN A C 1
ATOM 1499 O O . ASN A 1 179 ? 10.426 -7.287 -26.494 1.00 88.62 179 ASN A O 1
ATOM 1503 N N . MET A 1 180 ? 10.782 -8.001 -24.403 1.00 86.44 180 MET A N 1
ATOM 1504 C CA . MET A 1 180 ? 11.875 -8.906 -24.765 1.00 86.44 180 MET A CA 1
ATOM 1505 C C . MET A 1 180 ? 11.362 -10.075 -25.613 1.00 86.44 180 MET A C 1
ATOM 1507 O O . MET A 1 180 ? 11.974 -10.398 -26.630 1.00 86.44 180 MET A O 1
ATOM 1511 N N . ASP A 1 181 ? 10.218 -10.649 -25.237 1.00 86.00 181 ASP A N 1
ATOM 1512 C CA . ASP A 1 181 ? 9.590 -11.764 -25.949 1.00 86.00 181 ASP A CA 1
ATOM 1513 C C . ASP A 1 181 ? 9.136 -11.340 -27.360 1.00 86.00 181 ASP A C 1
ATOM 1515 O O . ASP A 1 181 ? 9.349 -12.074 -28.325 1.00 86.00 181 ASP A O 1
ATOM 1519 N N . MET A 1 182 ? 8.595 -10.122 -27.518 1.00 84.69 182 MET A N 1
ATOM 1520 C CA . MET A 1 182 ? 8.228 -9.566 -28.832 1.00 84.69 182 MET A CA 1
ATOM 1521 C C . MET A 1 182 ? 9.427 -9.364 -29.770 1.00 84.69 182 MET A C 1
ATOM 1523 O O . MET A 1 182 ? 9.278 -9.481 -30.983 1.00 84.69 182 MET A O 1
ATOM 1527 N N . ILE A 1 183 ? 10.608 -9.063 -29.225 1.00 82.19 183 ILE A N 1
ATOM 1528 C CA . ILE A 1 183 ? 11.835 -8.790 -29.994 1.00 82.19 183 ILE A CA 1
ATOM 1529 C C . ILE A 1 183 ? 12.683 -10.070 -30.172 1.00 82.19 183 ILE A C 1
ATOM 1531 O O . ILE A 1 183 ? 13.757 -10.023 -30.762 1.00 82.19 183 ILE A O 1
ATOM 1535 N N . GLY A 1 184 ? 12.219 -11.237 -29.703 1.00 66.00 184 GLY A N 1
ATOM 1536 C CA . GLY A 1 184 ? 12.999 -12.477 -29.559 1.00 66.00 184 GLY A CA 1
ATOM 1537 C C . GLY A 1 184 ? 13.802 -12.960 -30.782 1.00 66.00 184 GLY A C 1
ATOM 1538 O O . GLY A 1 184 ? 14.796 -13.663 -30.609 1.00 66.00 184 GLY A O 1
ATOM 1539 N N . SER A 1 185 ? 13.450 -12.551 -32.005 1.00 63.25 185 SER A N 1
ATOM 1540 C CA . SER A 1 185 ? 14.210 -12.836 -33.234 1.00 63.25 185 SER A CA 1
ATOM 1541 C C . SER A 1 185 ? 15.413 -11.907 -33.479 1.00 63.25 185 SER A C 1
ATOM 1543 O O . SER A 1 185 ? 16.366 -12.308 -34.144 1.00 63.25 185 SER A O 1
ATOM 1545 N N . ASP A 1 186 ? 15.411 -10.696 -32.914 1.00 61.41 186 ASP A N 1
ATOM 1546 C CA . ASP A 1 186 ? 16.416 -9.638 -33.122 1.00 61.41 186 ASP A CA 1
ATOM 1547 C C . ASP A 1 186 ? 17.459 -9.540 -31.996 1.00 61.41 186 ASP A C 1
ATOM 1549 O O . ASP A 1 186 ? 18.341 -8.677 -32.014 1.00 61.41 186 ASP A O 1
ATOM 1553 N N . LEU A 1 187 ? 17.432 -10.455 -31.022 1.00 59.78 187 LEU A N 1
ATOM 1554 C CA . LEU A 1 187 ? 18.363 -10.477 -29.883 1.00 59.78 187 LEU A CA 1
ATOM 1555 C C . LEU A 1 187 ? 19.842 -10.679 -30.273 1.00 59.78 187 LEU A C 1
ATOM 1557 O O . LEU A 1 187 ? 20.726 -10.456 -29.444 1.00 59.78 187 LEU A O 1
ATOM 1561 N N . ARG A 1 188 ? 20.147 -11.031 -31.532 1.00 60.12 188 ARG A N 1
ATOM 1562 C CA . ARG A 1 188 ? 21.525 -10.987 -32.065 1.00 60.12 188 ARG A CA 1
ATOM 1563 C C . ARG A 1 188 ? 22.095 -9.564 -32.109 1.00 60.12 188 ARG A C 1
ATOM 1565 O O . ARG A 1 188 ? 23.317 -9.403 -32.086 1.00 60.12 188 ARG A O 1
ATOM 1572 N N . ASN A 1 189 ? 21.248 -8.532 -32.130 1.00 73.38 189 ASN A N 1
ATOM 1573 C CA . ASN A 1 189 ? 21.692 -7.145 -32.073 1.00 73.38 189 ASN A CA 1
ATOM 1574 C C . ASN A 1 189 ? 22.151 -6.769 -30.658 1.00 73.38 189 ASN A C 1
ATOM 1576 O O . ASN A 1 189 ? 21.350 -6.560 -29.745 1.00 73.38 189 ASN A O 1
ATOM 1580 N N . ARG A 1 190 ? 23.469 -6.578 -30.497 1.00 76.62 190 ARG A N 1
ATOM 1581 C CA . ARG A 1 190 ? 24.111 -6.154 -29.234 1.00 76.62 190 ARG A CA 1
ATOM 1582 C C . ARG A 1 190 ? 23.483 -4.893 -28.621 1.00 76.62 190 ARG A C 1
ATOM 1584 O O . ARG A 1 190 ? 23.473 -4.744 -27.402 1.00 76.62 190 ARG A O 1
ATOM 1591 N N . PHE A 1 191 ? 22.943 -3.998 -29.450 1.00 79.88 191 PHE A N 1
ATOM 1592 C CA . PHE A 1 191 ? 22.267 -2.774 -29.009 1.00 79.88 191 PHE A CA 1
ATOM 1593 C C . PHE A 1 191 ? 20.965 -3.049 -28.244 1.00 79.88 191 PHE A C 1
ATOM 1595 O O . PHE A 1 191 ? 20.722 -2.428 -27.211 1.00 79.88 191 PHE A O 1
ATOM 1602 N N . VAL A 1 192 ? 20.165 -4.018 -28.698 1.00 80.31 192 VAL A N 1
ATOM 1603 C CA . VAL A 1 192 ? 18.900 -4.401 -28.054 1.00 80.31 192 VAL A CA 1
ATOM 1604 C C . VAL A 1 192 ? 19.176 -5.010 -26.680 1.00 80.31 192 VAL A C 1
ATOM 1606 O O . VAL A 1 192 ? 18.597 -4.582 -25.682 1.00 80.31 192 VAL A O 1
ATOM 1609 N N . ALA A 1 193 ? 20.140 -5.933 -26.604 1.00 80.75 193 ALA A N 1
ATOM 1610 C CA . ALA A 1 193 ? 20.563 -6.538 -25.343 1.00 80.75 193 ALA A CA 1
ATOM 1611 C C . ALA A 1 193 ? 21.064 -5.485 -24.335 1.00 80.75 193 ALA A C 1
ATOM 1613 O O . ALA A 1 193 ? 20.687 -5.513 -23.162 1.00 80.75 193 ALA A O 1
ATOM 1614 N N . ARG A 1 194 ? 21.859 -4.504 -24.791 1.00 85.88 194 ARG A N 1
ATOM 1615 C CA . ARG A 1 194 ? 22.350 -3.408 -23.940 1.00 85.88 194 ARG A CA 1
ATOM 1616 C C . ARG A 1 194 ? 21.211 -2.551 -23.382 1.00 85.88 194 ARG A C 1
ATOM 1618 O O . ARG A 1 194 ? 21.249 -2.214 -22.200 1.00 85.88 194 ARG A O 1
ATOM 1625 N N . ASN A 1 195 ? 20.199 -2.238 -24.189 1.00 85.75 195 ASN A N 1
ATOM 1626 C CA . ASN A 1 195 ? 19.038 -1.4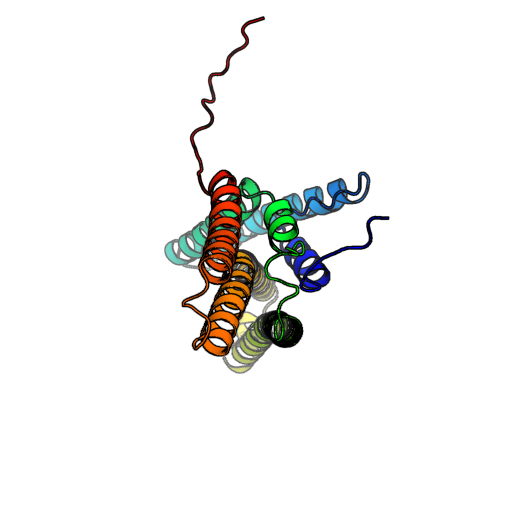64 -23.741 1.00 85.75 195 ASN A CA 1
ATOM 1627 C C . ASN A 1 195 ? 18.233 -2.213 -22.667 1.00 85.75 195 ASN A C 1
ATOM 1629 O O . ASN A 1 195 ? 17.846 -1.612 -21.665 1.00 85.75 195 ASN A O 1
ATOM 1633 N N . PHE A 1 196 ? 18.035 -3.527 -22.815 1.00 85.88 196 PHE A N 1
ATOM 1634 C CA . PHE A 1 196 ? 17.377 -4.340 -21.786 1.00 85.88 196 PHE A CA 1
ATOM 1635 C C . PHE A 1 196 ? 18.166 -4.382 -20.480 1.00 85.88 196 PHE A C 1
ATOM 1637 O O . PHE A 1 196 ? 17.589 -4.147 -19.419 1.00 85.88 196 PHE A O 1
ATOM 1644 N N . ILE A 1 197 ? 19.485 -4.584 -20.543 1.00 86.44 197 ILE A N 1
ATOM 1645 C CA . ILE A 1 197 ? 20.349 -4.535 -19.353 1.00 86.44 197 ILE A CA 1
ATOM 1646 C C . ILE A 1 197 ? 20.214 -3.181 -18.645 1.00 86.44 197 ILE A C 1
ATOM 1648 O O . ILE A 1 197 ? 20.075 -3.143 -17.424 1.00 86.44 197 ILE A O 1
ATOM 1652 N N . GLN A 1 198 ? 20.185 -2.074 -19.391 1.00 89.12 198 GLN A N 1
ATOM 1653 C CA . GLN A 1 198 ? 19.997 -0.737 -18.819 1.00 89.12 198 GLN A CA 1
ATOM 1654 C C . GLN A 1 198 ? 18.617 -0.555 -18.169 1.00 89.12 198 GLN A C 1
ATOM 1656 O O . GLN A 1 198 ? 18.525 0.042 -17.095 1.00 89.12 198 GLN A O 1
ATOM 1661 N N . MET A 1 199 ? 17.547 -1.089 -18.766 1.00 88.56 199 MET A N 1
ATOM 1662 C CA . MET A 1 199 ? 16.208 -1.073 -18.161 1.00 88.56 199 MET A CA 1
ATOM 1663 C C . MET A 1 199 ? 16.168 -1.870 -16.850 1.00 88.56 199 MET A C 1
ATOM 1665 O O . MET A 1 199 ? 15.676 -1.367 -15.838 1.00 88.56 199 MET A O 1
ATOM 1669 N N . TYR A 1 200 ? 16.753 -3.069 -16.833 1.00 87.38 200 TYR A N 1
ATOM 1670 C CA . TYR A 1 200 ? 16.894 -3.876 -15.619 1.00 87.38 200 TYR A CA 1
ATOM 1671 C C . TYR A 1 200 ? 17.721 -3.166 -14.544 1.00 87.38 200 TYR A C 1
ATOM 1673 O O . TYR A 1 200 ? 17.294 -3.084 -13.392 1.00 87.38 200 TYR A O 1
ATOM 1681 N N . GLN A 1 201 ? 18.868 -2.590 -14.910 1.00 87.75 201 GLN A N 1
ATOM 1682 C CA . GLN A 1 201 ? 19.696 -1.807 -13.991 1.00 87.75 201 GLN A CA 1
ATOM 1683 C C . GLN A 1 201 ? 18.928 -0.609 -13.428 1.00 87.75 201 GLN A C 1
ATOM 1685 O O . GLN A 1 201 ? 18.981 -0.373 -12.227 1.00 87.75 201 GLN A O 1
ATOM 1690 N N . SER A 1 202 ? 18.146 0.102 -14.245 1.00 87.38 202 SER A N 1
ATOM 1691 C CA . SER A 1 202 ? 17.286 1.195 -13.775 1.00 87.38 202 SER A CA 1
ATOM 1692 C C . SER A 1 202 ? 16.270 0.725 -12.727 1.00 87.38 202 SER A C 1
ATOM 1694 O O . SER A 1 202 ? 16.032 1.436 -11.747 1.00 87.38 202 SER A O 1
ATOM 1696 N N . LEU A 1 203 ? 15.687 -0.469 -12.890 1.00 86.69 203 LEU A N 1
ATOM 1697 C CA . LEU A 1 203 ? 14.789 -1.052 -11.886 1.00 86.69 203 LEU A CA 1
ATOM 1698 C C . LEU A 1 203 ? 15.525 -1.386 -10.594 1.00 86.69 203 LEU A C 1
ATOM 1700 O O . LEU A 1 203 ? 15.083 -0.973 -9.522 1.00 86.69 203 LEU A O 1
ATOM 1704 N N . VAL A 1 204 ? 16.662 -2.070 -10.687 1.00 86.44 204 VAL A N 1
ATOM 1705 C CA . VAL A 1 204 ? 17.473 -2.437 -9.519 1.00 86.44 204 VAL A CA 1
ATOM 1706 C C . VAL A 1 204 ? 17.973 -1.189 -8.786 1.00 86.44 204 VAL A C 1
ATOM 1708 O O . VAL A 1 204 ? 17.861 -1.109 -7.567 1.00 86.44 204 VAL A O 1
ATOM 1711 N N . CYS A 1 205 ? 18.430 -0.161 -9.499 1.00 84.19 205 CYS A N 1
ATOM 1712 C CA . CYS A 1 205 ? 18.816 1.114 -8.896 1.00 84.19 205 CYS A CA 1
ATOM 1713 C C . CYS A 1 205 ? 17.625 1.829 -8.244 1.00 84.19 205 CYS A C 1
ATOM 1715 O O . CYS A 1 205 ? 17.788 2.475 -7.208 1.00 84.19 205 CYS A O 1
ATOM 1717 N N . SER A 1 206 ? 16.419 1.719 -8.814 1.00 80.12 206 SER A N 1
ATOM 1718 C CA . SER A 1 206 ? 15.217 2.260 -8.172 1.00 80.12 206 SER A CA 1
ATOM 1719 C C . SER A 1 206 ? 14.896 1.533 -6.866 1.00 80.12 206 SER A C 1
ATOM 1721 O O . SER A 1 206 ? 14.564 2.196 -5.889 1.00 80.12 206 SER A O 1
ATOM 1723 N N . LEU A 1 207 ? 15.108 0.213 -6.812 1.00 78.19 207 LEU A N 1
ATOM 1724 C CA . LEU A 1 207 ? 14.999 -0.595 -5.597 1.00 78.19 207 LEU A CA 1
ATOM 1725 C C . LEU A 1 207 ? 16.067 -0.255 -4.558 1.00 78.19 207 LEU A C 1
ATOM 1727 O O . LEU A 1 207 ? 15.751 -0.112 -3.386 1.00 78.19 207 LEU A O 1
ATOM 1731 N N . GLN A 1 208 ? 17.316 -0.047 -4.968 1.00 77.75 208 GLN A N 1
ATOM 1732 C CA . GLN A 1 208 ? 18.391 0.342 -4.049 1.00 77.75 208 GLN A CA 1
ATOM 1733 C C . GLN A 1 208 ? 18.136 1.702 -3.390 1.00 77.75 208 GLN A C 1
ATOM 1735 O O . GLN A 1 208 ? 18.489 1.901 -2.233 1.00 77.75 208 GLN A O 1
ATOM 1740 N N . ARG A 1 209 ? 17.469 2.639 -4.079 1.00 69.06 209 ARG A N 1
ATOM 1741 C CA . ARG A 1 209 ? 17.022 3.894 -3.446 1.00 69.06 209 ARG A CA 1
ATOM 1742 C C . ARG A 1 209 ? 15.939 3.669 -2.388 1.00 69.06 209 ARG A C 1
ATOM 1744 O O . ARG A 1 209 ? 15.840 4.467 -1.463 1.00 69.06 209 ARG A O 1
ATOM 1751 N N . ILE A 1 210 ? 15.147 2.605 -2.519 1.00 64.25 210 ILE A N 1
ATOM 1752 C CA . ILE A 1 210 ? 14.133 2.178 -1.538 1.00 64.25 210 ILE A CA 1
ATOM 1753 C C . ILE A 1 210 ? 14.778 1.404 -0.380 1.00 64.25 210 ILE A C 1
ATOM 1755 O O . ILE A 1 210 ? 14.267 1.421 0.734 1.00 64.25 210 ILE A O 1
ATOM 1759 N N . ASP A 1 211 ? 15.924 0.768 -0.610 1.00 59.09 211 ASP A N 1
ATOM 1760 C CA . ASP A 1 211 ? 16.681 0.067 0.429 1.00 59.09 211 ASP A CA 1
ATOM 1761 C C . ASP A 1 211 ? 17.220 1.034 1.504 1.00 59.09 211 ASP A C 1
ATOM 1763 O O . ASP A 1 211 ? 17.425 0.640 2.642 1.00 59.09 211 ASP A O 1
ATOM 1767 N N . VAL A 1 212 ? 17.379 2.328 1.194 1.00 57.50 212 VAL A N 1
ATOM 1768 C CA . VAL A 1 212 ? 17.837 3.360 2.149 1.00 57.50 212 VAL A CA 1
ATOM 1769 C C . VAL A 1 212 ? 16.845 3.608 3.304 1.00 57.50 212 VAL A C 1
ATOM 1771 O O . VAL A 1 212 ? 17.295 3.656 4.443 1.00 57.50 212 VAL A O 1
ATOM 1774 N N . PRO A 1 213 ? 15.522 3.755 3.080 1.00 52.53 213 PRO A N 1
ATOM 1775 C CA . PRO A 1 213 ? 14.549 3.842 4.175 1.00 52.53 213 PRO A CA 1
ATOM 1776 C C . PRO A 1 213 ? 14.232 2.508 4.879 1.00 52.53 213 PRO A C 1
ATOM 1778 O O . PRO A 1 213 ? 13.702 2.539 5.988 1.00 52.53 213 PRO A O 1
ATOM 1781 N N . LEU A 1 214 ? 14.506 1.354 4.252 1.00 46.81 214 LEU A N 1
ATOM 1782 C CA . LEU A 1 214 ? 14.261 0.017 4.830 1.00 46.81 214 LEU A CA 1
ATOM 1783 C C . LEU A 1 214 ? 15.460 -0.537 5.602 1.00 46.81 214 LEU A C 1
ATOM 1785 O O . LEU A 1 214 ? 15.284 -1.272 6.575 1.00 46.81 214 LEU A O 1
ATOM 1789 N N . LYS A 1 215 ? 16.676 -0.133 5.226 1.00 46.91 215 LYS A N 1
ATOM 1790 C CA . LYS A 1 215 ? 17.818 -0.148 6.125 1.00 46.91 215 LYS A CA 1
ATOM 1791 C C . LYS A 1 215 ? 17.497 0.835 7.236 1.00 46.91 215 LYS A C 1
ATOM 1793 O O . LYS A 1 215 ? 17.820 2.016 7.173 1.00 46.91 215 LYS A O 1
ATOM 1798 N N . VAL A 1 216 ? 16.920 0.317 8.312 1.00 44.66 216 VAL A N 1
ATOM 1799 C CA . VAL A 1 216 ? 17.100 0.852 9.662 1.00 44.66 216 VAL A CA 1
ATOM 1800 C C . VAL A 1 216 ? 18.592 0.702 10.003 1.00 44.66 216 VAL A C 1
ATOM 1802 O O . VAL A 1 216 ? 19.002 -0.030 10.894 1.00 44.66 216 VAL A O 1
ATOM 1805 N N . SER A 1 217 ? 19.457 1.328 9.207 1.00 36.31 217 SER A N 1
ATOM 1806 C CA . SER A 1 217 ? 20.859 1.507 9.497 1.00 36.31 217 SER A CA 1
ATOM 1807 C C . SER A 1 217 ? 20.882 2.580 10.557 1.00 36.31 217 SER A C 1
ATOM 1809 O O . SER A 1 217 ? 20.775 3.761 10.234 1.00 36.31 217 SER A O 1
ATOM 1811 N N . VAL A 1 218 ? 20.899 2.131 11.813 1.00 37.56 218 VAL A N 1
ATOM 1812 C CA . VAL A 1 218 ? 21.865 2.574 12.821 1.00 37.56 218 VAL A CA 1
ATOM 1813 C C . VAL A 1 218 ? 22.456 3.932 12.446 1.00 37.56 218 VAL A C 1
ATOM 1815 O O . VAL A 1 218 ? 23.592 4.033 11.990 1.00 37.56 218 VAL A O 1
ATOM 1818 N N . SER A 1 219 ? 21.665 4.997 12.566 1.00 35.75 219 SER A N 1
ATOM 1819 C CA . SER A 1 219 ? 22.263 6.316 12.678 1.00 35.75 219 SER A CA 1
ATOM 1820 C C . SER A 1 219 ? 23.033 6.257 13.990 1.00 35.75 219 SER A C 1
ATOM 1822 O O . SER A 1 219 ? 22.400 5.957 15.011 1.00 35.75 219 SER A O 1
ATOM 1824 N N . PRO A 1 220 ? 24.358 6.475 14.017 1.00 40.31 220 PRO A N 1
ATOM 1825 C CA . PRO A 1 220 ? 25.032 6.613 15.287 1.00 40.31 220 PRO A CA 1
ATOM 1826 C C . PRO A 1 220 ? 24.365 7.808 15.967 1.00 40.31 220 PRO A C 1
ATOM 1828 O O . PRO A 1 220 ? 24.499 8.945 15.527 1.00 40.31 220 PRO A O 1
ATOM 1831 N N . LEU A 1 221 ? 23.630 7.546 17.048 1.00 37.47 221 LEU A N 1
ATOM 1832 C CA . LEU A 1 221 ? 23.105 8.573 17.951 1.00 37.47 221 LEU A CA 1
ATOM 1833 C C . LEU A 1 221 ? 24.239 9.420 18.579 1.00 37.47 221 LEU A C 1
ATOM 1835 O O . LEU A 1 221 ? 23.976 10.367 19.308 1.00 37.47 221 LEU A O 1
ATOM 1839 N N . PHE A 1 222 ? 25.495 9.102 18.252 1.00 38.19 222 PHE A N 1
ATOM 1840 C CA . PHE A 1 222 ? 26.724 9.792 18.600 1.00 38.19 222 PHE A CA 1
ATOM 1841 C C . PHE A 1 222 ? 27.426 10.360 17.354 1.00 38.19 222 PHE A C 1
ATOM 1843 O O . PHE A 1 222 ? 28.543 9.977 17.028 1.00 38.19 222 PHE A O 1
ATOM 1850 N N . SER A 1 223 ? 26.814 11.314 16.658 1.00 37.84 223 SER A N 1
ATOM 1851 C CA . SER A 1 223 ? 27.604 12.400 16.063 1.00 37.84 223 SER A CA 1
ATOM 1852 C C . SER A 1 223 ? 27.446 13.616 16.969 1.00 37.84 223 SER A C 1
ATOM 1854 O O . SER A 1 223 ? 26.743 14.575 16.649 1.00 37.84 223 SER A O 1
ATOM 1856 N N . ILE A 1 224 ? 28.032 13.503 18.164 1.00 41.28 224 ILE A N 1
ATOM 1857 C CA . ILE A 1 224 ? 28.243 14.635 19.060 1.00 41.28 224 ILE A CA 1
ATOM 1858 C C . ILE A 1 224 ? 29.113 15.640 18.307 1.00 41.28 224 ILE A C 1
ATOM 1860 O O . ILE A 1 224 ? 30.146 15.280 17.747 1.00 41.28 224 ILE A O 1
ATOM 1864 N N . ASN A 1 225 ? 28.630 16.878 18.291 1.00 38.81 225 ASN A N 1
ATOM 1865 C CA . ASN A 1 225 ? 29.313 18.107 17.912 1.00 38.81 225 ASN A CA 1
ATOM 1866 C C . ASN A 1 225 ? 30.848 18.004 17.901 1.00 38.81 225 ASN A C 1
ATOM 1868 O O . ASN A 1 225 ? 31.476 17.931 18.954 1.00 38.81 225 ASN A O 1
ATOM 1872 N N . GLN A 1 226 ? 31.441 18.121 16.716 1.00 37.38 226 GLN A N 1
ATOM 1873 C CA . GLN A 1 226 ? 32.748 18.754 16.570 1.00 37.38 226 GLN A CA 1
ATOM 1874 C C . GLN A 1 226 ? 32.545 20.016 15.733 1.00 37.38 226 GLN A C 1
ATOM 1876 O O . GLN A 1 226 ? 32.530 19.988 14.502 1.00 37.38 226 GLN A O 1
ATOM 1881 N N . LYS A 1 227 ? 32.285 21.109 16.446 1.00 36.38 227 LYS A N 1
ATOM 1882 C CA . LYS A 1 227 ? 32.653 22.463 16.047 1.00 36.38 227 LYS A CA 1
ATOM 1883 C C . LYS A 1 227 ? 33.664 22.955 17.065 1.00 36.38 227 LYS A C 1
ATOM 1885 O O . LYS A 1 227 ? 33.458 22.620 18.253 1.00 36.38 227 LYS A O 1
#

Sequence (227 aa):
MIKNNLVVNIKPIMIFRSLFGYRQKFNSPLKSNFFDVFSLISFFMWSLSFFFKTYYFPLVYVMSDNIEYCICFFVAFFTKEEYIYFFYKRQSSIDNLPGAEKLFSRLNLILRAFVVYCFLTKIVVIIILRVFAPEIFQLGLYLDIVMGLSQSMSCDMGRFTIILMVGLMYCRMKIIKDNMDMIGSDLRNRFVARNFIQMYQSLVCSLQRIDVPLKVSVSPLFSINQK

Secondary structure (DSSP, 8-state):
-----BSS--HHHHHHHHTTT-----S-TTTHHHHHHHHHHHHHHHHHHHHHHHHHS-HHHHHHHHHHHHHHHHHHHHHTTHHHHHHTB--TTTTTSTTHHHHHHHHHHHHHHHHHHHHHHHHHHHHHHHHH-GGGGSHHHHHHHHHHHHHHHHHHHHHHHHHHHHHHHHHHHHHHHHHHHHTTTSTT-HHHHHHHHHHHHHHHHHHHHHHHHH------S------

Foldseek 3Di:
DDPAQFLADCVVLVVVLLQQLQQADDVDPPPRVVSNVNNVVNVVLLVVLLVLCVVPDDPVVSVVLSVLLVVLNVLSVLLHCVLLSVLRHDDCLQCVFPPNSVLSVVLNVVLVVLLVVLVVVLVVVVVCCCVPPVVCCPPSSVVSSVSSSSSVSSSSSSVVSVVSNVSVLVSSVVSLVVVCVVCVVVVVPPVVVVSSVVSVVVSVVSVVVSVVSVPPPDPPPPPPDDD

pLDDT: mean 78.31, std 14.79, range [30.5, 94.31]